Protein 7KS4 (pdb70)

Radius of gyration: 18.76 Å; Cα contacts (8 Å, |Δi|>4): 528; chains: 1; bounding box: 47×50×46 Å

Foldseek 3Di:
DADDPVLCVLQVHDDDPQLVVQRPDPFLEEAELEFPPQCQLVSVLSVLLCCCPVPFQAEEEEEEQAQVVLCSSLVSNVVSNVSSVVVVQQWDWDDDSVQQKIKIWGWPDGPPDPPTHTDGIYIYGYYHLVCCVPLDDDQHQEYEYEQQQPRDVCCVVPRNVVNCVVNVHGYHYYHQHDADDVSLVLQLQADPPADDPLRPCGNPTHHDPSYHYHYYFSCNNVVVCVVVLVVCCVPDPPVCSCRNGVSGHDHD

B-factor: mean 45.76, std 16.22, range [23.3, 114.39]

Nearest PDB structures (foldseek):
  4zni-assembly1_A  TM=1.003E+00  e=6.081E-55  Oshimavirus P7426
  4znj-assembly1_A  TM=1.003E+00  e=5.060E-54  Oshimavirus P7426
  3ezk-assembly1_A  TM=7.278E-01  e=3.314E-10  Tequatrovirus T4
  2o0k-assembly1_A  TM=7.511E-01  e=6.199E-09  Tequatrovirus T4
  8dgc-assembly1_H  TM=5.683E-01  e=2.038E-06  Escherichia phage PhiV-1

Sequence (252 aa):
LRPSDKFFELLGYKPHHVQLAIHRSTAKRRVACLGRQSSGKKSEAASVEAVFELFARPGSQGWIIAPTYDQAEIIFGRVVEKVERLAEVFPATEVQLQRRRLRLLVHHYDRPVNAPGAKRVATSEFRGKSADRPDNLRGATLDFVILDEAAMIPFSVWSEAIEPTLSVRDGWALIIISTPKGLNWFYEFFLMGWRGGLKEGIPNSGINQQTHPDFESFHAASWDVWPERREWYMERRLYIPDLEFRQEYGAEFVSH

Secondary structure (DSSP, 8-state):
----HHHHHHHT----HHHHHHHH---SEEEEEE-TTSSHHHHHHHHHHHHHHHSTT-EEEEEESSHHHHHHHHHHHHHHHHHHGGG-TTEEEEEETTTTEEEEEEESS-TTSTT--EEEEEEEEEEETT-GGG------SEEEETTGGGS-HHIIIIIIHHHHHHHT-EEEEEE---SSSHHHHHHHHT--S---TTSTTTTT----TTEEEEEE-HHHH-GGGHHHHHHGGGTS-HHHHHHHTT------

Structure (mmCIF, N/CA/C/O backbone):
data_7KS4
#
_entry.id   7KS4
#
_cell.length_a   129.515
_cell.length_b   129.515
_cell.length_c   129.515
_cell.angle_alpha   90.000
_cell.angle_beta   90.000
_cell.angle_gamma   90.000
#
_symmetry.space_group_name_H-M   'I 2 3'
#
loop_
_entity.id
_entity.type
_entity.pdbx_description
1 polymer 'Phage terminase large subunit'
2 non-polymer 'SULFATE ION'
3 non-polymer "ADENOSINE-5'-DIPHOSPHATE"
4 non-polymer 'MAGNESIUM ION'
5 water water
#
loop_
_atom_site.group_PDB
_atom_site.id
_atom_site.type_symbol
_atom_site.label_atom_id
_atom_site.label_alt_id
_atom_site.label_comp_id
_atom_site.label_asym_id
_atom_site.label_entity_id
_atom_site.label_seq_id
_atom_site.pdbx_PDB_ins_code
_atom_site.Cartn_x
_atom_site.Cartn_y
_atom_site.Cartn_z
_atom_site.occupancy
_atom_site.B_iso_or_equiv
_atom_site.auth_seq_id
_atom_site.auth_comp_id
_atom_site.auth_asym_id
_atom_site.auth_atom_id
_atom_site.pdbx_PDB_model_num
ATOM 1 N N . LEU A 1 9 ? -80.873 145.132 224.907 1.00 94.68 4 LEU B N 1
ATOM 2 C CA . LEU A 1 9 ? -80.674 143.740 225.290 1.00 96.43 4 LEU B CA 1
ATOM 3 C C . LEU A 1 9 ? -81.972 142.964 225.078 1.00 91.43 4 LEU B C 1
ATOM 4 O O . LEU A 1 9 ? -81.939 141.754 224.856 1.00 97.24 4 LEU B O 1
ATOM 9 N N . ARG A 1 10 ? -83.112 143.656 225.119 1.00 73.19 5 ARG B N 1
ATOM 10 C CA . ARG A 1 10 ? -84.379 143.027 224.778 1.00 63.72 5 ARG B CA 1
ATOM 11 C C . ARG A 1 10 ? -85.002 143.724 223.574 1.00 55.07 5 ARG B C 1
ATOM 12 O O . ARG A 1 10 ? -85.111 144.959 223.569 1.00 53.79 5 ARG B O 1
ATOM 20 N N . PRO A 1 11 ? -85.447 142.988 222.556 1.00 51.26 6 PRO B N 1
ATOM 21 C CA . PRO A 1 11 ? -86.178 143.638 221.463 1.00 48.20 6 PRO B CA 1
ATOM 22 C C . PRO A 1 11 ? -87.435 144.319 221.982 1.00 51.14 6 PRO B C 1
ATOM 23 O O . PRO A 1 11 ? -88.129 143.803 222.862 1.00 53.91 6 PRO B O 1
ATOM 27 N N . SER A 1 12 ? -87.704 145.495 221.423 1.00 48.87 7 SER B N 1
ATOM 28 C CA . SER A 1 12 ? -88.776 146.392 221.831 1.00 50.22 7 SER B CA 1
ATOM 29 C C . SER A 1 12 ? -89.995 146.251 220.916 1.00 47.03 7 SER B C 1
ATOM 30 O O . SER A 1 12 ? -89.934 145.654 219.841 1.00 40.28 7 SER B O 1
ATOM 33 N N . ASP A 1 13 ? -91.114 146.832 221.357 1.00 49.74 8 ASP B N 1
ATOM 34 C CA . ASP A 1 13 ? -92.282 146.931 220.486 1.00 48.86 8 ASP B CA 1
ATOM 35 C C . ASP A 1 13 ? -91.927 147.619 219.173 1.00 43.25 8 ASP B C 1
ATOM 36 O O . ASP A 1 13 ? -92.403 147.219 218.107 1.00 38.69 8 ASP B O 1
ATOM 41 N N . LYS A 1 14 ? -91.092 148.657 219.232 1.00 45.40 9 LYS B N 1
ATOM 42 C CA . LYS A 1 14 ? -90.650 149.321 218.009 1.00 44.83 9 LYS B CA 1
ATOM 43 C C . LYS A 1 14 ? -89.889 148.355 217.111 1.00 39.85 9 LYS B C 1
ATOM 44 O O . LYS A 1 14 ? -90.074 148.353 215.888 1.00 36.25 9 LYS B O 1
ATOM 50 N N . PHE A 1 15 ? -89.036 147.518 217.695 1.00 37.94 10 PHE B N 1
ATOM 51 C CA . PHE A 1 15 ? -88.319 146.548 216.879 1.00 36.29 10 PHE B CA 1
ATOM 52 C C . PHE A 1 15 ? -89.268 145.497 216.314 1.00 34.75 10 PHE B C 1
ATOM 53 O O . PHE A 1 15 ? -89.142 145.113 215.147 1.00 33.77 10 PHE B O 1
ATOM 61 N N . PHE A 1 16 ? -90.206 145.002 217.125 1.00 29.75 11 PHE B N 1
ATOM 62 C CA . PHE A 1 16 ? -91.216 144.079 216.606 1.00 31.21 11 PHE B CA 1
ATOM 63 C C . PHE A 1 16 ? -91.949 144.684 215.418 1.00 33.01 11 PHE B C 1
ATOM 64 O O . PHE A 1 16 ? -92.166 144.017 214.395 1.00 33.24 11 PHE B O 1
ATOM 72 N N . GLU A 1 17 ? -92.359 145.944 215.547 1.00 32.17 12 GLU B N 1
ATOM 73 C CA . GLU A 1 17 ? -93.080 146.614 214.474 1.00 36.06 12 GLU B CA 1
ATOM 74 C C . GLU A 1 17 ? -92.248 146.673 213.197 1.00 35.42 12 GLU B C 1
ATOM 75 O O . GLU A 1 17 ? -92.780 146.497 212.093 1.00 34.59 12 GLU B O 1
ATOM 81 N N . LEU A 1 18 ? -90.943 146.930 213.319 1.00 39.53 13 LEU B N 1
ATOM 82 C CA . LEU A 1 18 ? -90.069 146.845 212.151 1.00 42.32 13 LEU B CA 1
ATOM 83 C C . LEU A 1 18 ? -90.113 145.452 211.535 1.00 43.98 13 LEU B C 1
ATOM 84 O O . LEU A 1 18 ? -90.115 145.304 210.310 1.00 47.32 13 LEU B O 1
ATOM 89 N N . LEU A 1 19 ? -90.163 144.415 212.360 1.00 45.49 14 LEU B N 1
ATOM 90 C CA . LEU A 1 19 ? -90.151 143.063 211.821 1.00 46.15 14 LEU B CA 1
ATOM 91 C C . LEU A 1 19 ? -91.480 142.633 211.217 1.00 46.68 14 LEU B C 1
ATOM 92 O O . LEU A 1 19 ? -91.532 141.571 210.588 1.00 49.74 14 LEU B O 1
ATOM 97 N N . GLY A 1 20 ? -92.545 143.412 211.377 1.00 41.39 15 GLY B N 1
ATOM 98 C CA . GLY A 1 20 ? -93.857 142.908 211.021 1.00 42.64 15 GLY B CA 1
ATOM 99 C C . GLY A 1 20 ? -94.301 141.793 211.935 1.00 41.17 15 GLY B C 1
ATOM 100 O O . GLY A 1 20 ? -95.058 140.914 211.517 1.00 41.74 15 GLY B O 1
ATOM 101 N N . TYR A 1 21 ? -93.859 141.824 213.186 1.00 40.17 16 TYR B N 1
ATOM 102 C CA . TYR A 1 21 ? -94.037 140.737 214.137 1.00 40.79 16 TYR B CA 1
ATOM 103 C C . TYR A 1 21 ? -94.959 141.192 215.257 1.00 41.74 16 TYR B C 1
ATOM 104 O O . TYR A 1 21 ? -94.734 142.246 215.860 1.00 43.90 16 TYR B O 1
ATOM 113 N N . LYS A 1 22 ? -95.994 140.401 215.531 1.00 41.22 17 LYS B N 1
ATOM 114 C CA . LYS A 1 22 ? -96.969 140.697 216.581 1.00 43.47 17 LYS B CA 1
ATOM 115 C C . LYS A 1 22 ? -97.055 139.498 217.518 1.00 42.87 17 LYS B C 1
ATOM 116 O O . LYS A 1 22 ? -97.915 138.622 217.352 1.00 44.72 17 LYS B O 1
ATOM 122 N N . PRO A 1 23 ? -96.210 139.445 218.539 1.00 41.86 18 PRO B N 1
ATOM 123 C CA . PRO A 1 23 ? -96.112 138.225 219.349 1.00 41.55 18 PRO B 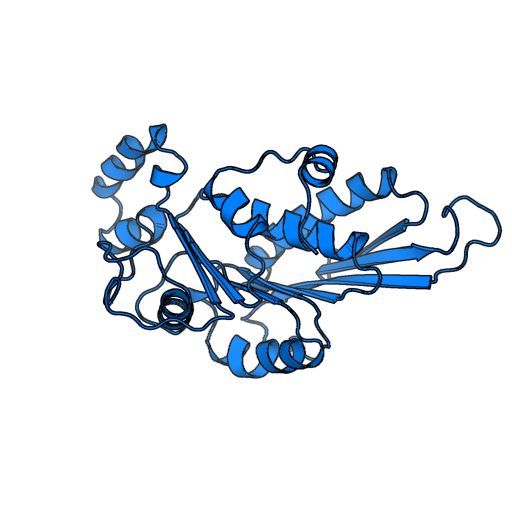CA 1
ATOM 124 C C . PRO A 1 23 ? -97.373 137.933 220.152 1.00 46.09 18 PRO B C 1
ATOM 125 O O . PRO A 1 23 ? -98.135 138.832 220.513 1.00 47.35 18 PRO B O 1
ATOM 129 N N . HIS A 1 24 ? -97.567 136.645 220.444 1.00 58.46 19 HIS B N 1
ATOM 130 C CA . HIS A 1 24 ? -98.598 136.168 221.352 1.00 62.79 19 HIS B CA 1
ATOM 131 C C . HIS A 1 24 ? -98.107 136.241 222.797 1.00 56.61 19 HIS B C 1
ATOM 132 O O . HIS A 1 24 ? -96.944 136.546 223.070 1.00 52.52 19 HIS B O 1
ATOM 139 N N . HIS A 1 25 ? -99.007 135.934 223.737 1.00 55.47 20 HIS B N 1
ATOM 140 C CA . HIS A 1 25 ? -98.670 136.124 225.145 1.00 53.75 20 HIS B CA 1
ATOM 141 C C . HIS A 1 25 ? -97.451 135.295 225.538 1.00 48.58 20 HIS B C 1
ATOM 142 O O . HIS A 1 25 ? -96.588 135.772 226.283 1.00 46.27 20 HIS B O 1
ATOM 149 N N . VAL A 1 26 ? -97.343 134.068 225.026 1.00 48.40 21 VAL B N 1
ATOM 150 C CA . VAL A 1 26 ? -96.228 133.211 225.422 1.00 48.03 21 VAL B CA 1
ATOM 151 C C . VAL A 1 26 ? -94.936 133.675 224.769 1.00 45.09 21 VAL B C 1
ATOM 152 O O . VAL A 1 26 ? -93.876 133.677 225.402 1.00 42.83 21 VAL B O 1
ATOM 156 N N . GLN A 1 27 ? -94.996 134.040 223.487 1.00 44.37 22 GLN B N 1
ATOM 157 C CA . GLN A 1 27 ? -93.836 134.623 222.823 1.00 42.19 22 GLN B CA 1
ATOM 158 C C . GLN A 1 27 ? -93.386 135.888 223.535 1.00 40.93 22 GLN B C 1
ATOM 159 O O . GLN A 1 27 ? -92.192 136.085 223.789 1.00 37.23 22 GLN B O 1
ATOM 165 N N . LEU A 1 28 ? -94.338 136.767 223.857 1.00 42.58 23 LEU B N 1
ATOM 166 C CA . LEU A 1 28 ? -93.997 137.996 224.562 1.00 41.27 23 LEU B CA 1
ATOM 167 C C . LEU A 1 28 ? -93.311 137.693 225.886 1.00 39.50 23 LEU B C 1
ATOM 168 O O . LEU A 1 28 ? -92.330 138.350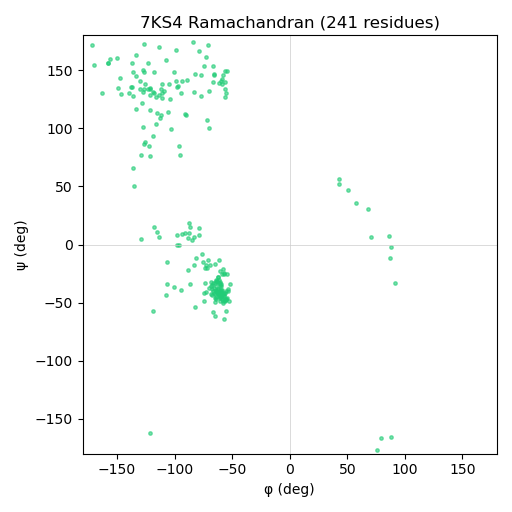 226.246 1.00 37.01 23 LEU B O 1
ATOM 173 N N . ALA A 1 29 ? -93.806 136.700 226.627 1.00 42.21 24 ALA B N 1
ATOM 174 C CA . ALA A 1 29 ? -93.171 136.357 227.895 1.00 42.43 24 ALA B CA 1
ATOM 175 C C . ALA A 1 29 ? -91.721 135.937 227.685 1.00 39.60 24 ALA B C 1
ATOM 176 O O . ALA A 1 29 ? -90.835 136.337 228.450 1.00 40.14 24 ALA B O 1
ATOM 178 N N . ILE A 1 30 ? -91.458 135.145 226.643 1.00 36.11 25 ILE B N 1
ATOM 179 C CA . ILE A 1 30 ? -90.087 134.750 226.322 1.00 34.28 25 ILE B CA 1
ATOM 180 C C . ILE A 1 30 ? -89.236 135.978 226.026 1.00 34.81 25 ILE B C 1
ATOM 181 O O . ILE A 1 30 ? -88.102 136.099 226.500 1.00 33.16 25 ILE B O 1
ATOM 186 N N . HIS A 1 31 ? -89.763 136.899 225.216 1.00 35.80 26 HIS B N 1
ATOM 187 C CA . HIS A 1 31 ? -88.986 138.074 224.824 1.00 35.79 26 HIS B CA 1
ATOM 188 C C . HIS A 1 31 ? -88.733 139.002 226.006 1.00 38.24 26 HIS B C 1
ATOM 189 O O . HIS A 1 31 ? -87.683 139.648 226.073 1.00 36.73 26 HIS B O 1
ATOM 196 N N . ARG A 1 32 ? -89.691 139.113 226.932 1.00 37.26 27 ARG B N 1
ATOM 197 C CA . ARG A 1 32 ? -89.497 139.992 228.082 1.00 42.85 27 ARG B CA 1
ATOM 198 C C . ARG A 1 32 ? -88.519 139.413 229.096 1.00 40.24 27 ARG B C 1
ATOM 199 O O . ARG A 1 32 ? -87.964 140.165 229.905 1.00 40.34 27 ARG B O 1
ATOM 207 N N . SER A 1 33 ? -88.292 138.105 229.065 1.00 38.34 28 SER B N 1
ATOM 208 C CA . SER A 1 33 ? -87.396 137.477 230.024 1.00 38.63 28 SER B CA 1
ATOM 209 C C . SER A 1 33 ? -85.951 137.870 229.750 1.00 38.01 28 SER B C 1
ATOM 210 O O . SER A 1 33 ? -85.481 137.788 228.613 1.00 37.80 28 SER B O 1
ATOM 213 N N . THR A 1 34 ? -85.241 138.269 230.803 1.00 38.92 29 THR B N 1
ATOM 214 C CA . THR A 1 34 ? -83.817 138.562 230.730 1.00 40.04 29 THR B CA 1
ATOM 215 C C . THR A 1 34 ? -82.947 137.397 231.199 1.00 37.25 29 THR B C 1
ATOM 216 O O . THR A 1 34 ? -81.729 137.561 231.330 1.00 38.28 29 THR B O 1
ATOM 220 N N . ALA A 1 35 ? -83.538 136.230 231.446 1.00 32.55 30 ALA B N 1
ATOM 221 C CA . ALA A 1 35 ? -82.777 135.094 231.950 1.00 32.75 30 ALA B CA 1
ATOM 222 C C . ALA A 1 35 ? -81.777 134.607 230.905 1.00 30.93 30 ALA B C 1
ATOM 223 O O . ALA A 1 35 ? -82.078 134.540 229.710 1.00 29.28 30 ALA B O 1
ATOM 225 N N . LYS A 1 36 ? -80.576 134.259 231.367 1.00 32.86 31 LYS B N 1
ATOM 226 C CA . LYS A 1 36 ? -79.561 133.742 230.459 1.00 32.54 31 LYS B CA 1
ATOM 227 C C . LYS A 1 36 ? -79.869 132.327 229.992 1.00 29.02 31 LYS B C 1
ATOM 228 O O . LYS A 1 36 ? -79.310 131.893 228.982 1.00 27.48 31 LYS B O 1
ATOM 234 N N . ARG A 1 37 ? -80.752 131.611 230.692 1.00 28.16 32 ARG B N 1
ATOM 235 C CA . ARG A 1 37 ? -81.208 130.283 230.291 1.00 28.70 32 ARG B CA 1
ATOM 236 C C . ARG A 1 37 ? -82.731 130.330 230.278 1.00 29.70 32 ARG B C 1
ATOM 237 O O . ARG A 1 37 ? -83.369 130.261 231.333 1.00 29.50 32 ARG B O 1
ATOM 245 N N . ARG A 1 38 ? -83.298 130.457 229.088 1.00 27.94 33 ARG B N 1
ATOM 246 C CA . ARG A 1 38 ? -84.740 130.421 228.892 1.00 28.23 33 ARG B CA 1
ATOM 247 C C . ARG A 1 38 ? -85.111 129.066 228.309 1.00 27.39 33 ARG B C 1
ATOM 248 O O . ARG A 1 38 ? -84.579 128.670 227.263 1.00 27.42 33 ARG B O 1
ATOM 256 N N . VAL A 1 39 ? -86.028 128.369 228.974 1.00 27.96 34 VAL B N 1
ATOM 257 C CA . VAL A 1 39 ? -86.423 127.016 228.613 1.00 27.13 34 VAL B CA 1
ATOM 258 C C . VAL A 1 39 ? -87.923 127.056 228.345 1.00 28.54 34 VAL B C 1
ATOM 259 O O . VAL A 1 39 ? -88.713 127.326 229.259 1.00 28.98 34 VAL B O 1
ATOM 263 N N . ALA A 1 40 ? -88.324 126.782 227.105 1.00 30.02 35 ALA B N 1
ATOM 264 C CA . ALA A 1 40 ? -89.732 126.823 226.719 1.00 29.94 35 ALA B CA 1
ATOM 265 C C . ALA A 1 40 ? -90.184 125.421 226.341 1.00 30.79 35 ALA B C 1
ATOM 266 O O . ALA A 1 40 ? -89.732 124.861 225.336 1.00 31.23 35 ALA B O 1
ATOM 268 N N . CYS A 1 41 ? -91.082 124.859 227.146 1.00 30.69 36 CYS B N 1
ATOM 269 C CA . CYS A 1 41 ? -91.701 123.571 226.860 1.00 31.04 36 CYS B CA 1
ATOM 270 C C . CYS A 1 41 ? -93.106 123.874 226.357 1.00 33.79 36 CYS B C 1
ATOM 271 O O . CYS A 1 41 ? -94.014 124.134 227.150 1.00 35.12 36 CYS B O 1
ATOM 274 N N . LEU A 1 42 ? -93.275 123.855 225.036 1.00 37.34 37 LEU B N 1
ATOM 275 C CA . LEU A 1 42 ? -94.511 124.288 224.398 1.00 39.85 37 LEU B CA 1
ATOM 276 C C . LEU A 1 42 ? -94.929 123.258 223.357 1.00 40.25 37 LEU B C 1
ATOM 277 O O . LEU A 1 42 ? -94.091 122.622 222.713 1.00 39.31 37 LEU B O 1
ATOM 282 N N . GLY A 1 43 ? -96.237 123.077 223.214 1.00 40.60 38 GLY B N 1
ATOM 283 C CA . GLY A 1 43 ? -96.749 122.169 222.210 1.00 40.43 38 GLY B CA 1
ATOM 284 C C . GLY A 1 43 ? -96.556 122.711 220.808 1.00 39.79 38 GLY B C 1
ATOM 285 O O . GLY A 1 43 ? -96.165 123.859 220.594 1.00 41.71 38 GLY B O 1
ATOM 286 N N . ARG A 1 44 ? -96.838 121.856 219.828 1.00 48.32 39 ARG B N 1
ATOM 287 C CA . ARG A 1 44 ? -96.804 122.286 218.437 1.00 49.33 39 ARG B CA 1
ATOM 288 C C . ARG A 1 44 ? -97.722 123.481 218.225 1.00 47.59 39 ARG B C 1
ATOM 289 O O . ARG A 1 44 ? -98.753 123.622 218.886 1.00 46.35 39 ARG B O 1
ATOM 297 N N . GLN A 1 45 ? -97.338 124.339 217.277 1.00 52.06 40 GLN B N 1
ATOM 298 C CA . GLN A 1 45 ? -98.098 125.523 216.888 1.00 55.10 40 GLN B CA 1
ATOM 299 C C . GLN A 1 45 ? -98.053 126.617 217.945 1.00 52.86 40 GLN B C 1
ATOM 300 O O . GLN A 1 45 ? -98.886 127.526 217.935 1.00 56.16 40 GLN B O 1
ATOM 306 N N A SER A 1 46 ? -97.079 126.545 218.854 0.44 48.91 41 SER B N 1
ATOM 307 N N B SER A 1 46 ? -97.093 126.564 218.862 0.56 48.82 41 SER B N 1
ATOM 308 C CA A SER A 1 46 ? -96.954 127.517 219.934 0.44 49.31 41 SER B CA 1
ATOM 309 C CA B SER A 1 46 ? -97.028 127.552 219.929 0.56 49.37 41 SER B CA 1
ATOM 310 C C A SER A 1 46 ? -96.384 128.845 219.457 0.44 49.75 41 SER B C 1
ATOM 311 C C B SER A 1 46 ? -96.242 128.800 219.552 0.56 49.55 41 SER B C 1
ATOM 312 O O A SER A 1 46 ? -96.668 129.888 220.057 0.44 49.53 41 SER B O 1
ATOM 313 O O B SER A 1 46 ? -96.206 129.745 220.346 0.56 49.39 41 SER B O 1
ATOM 318 N N . GLY A 1 47 ? -95.607 128.827 218.382 1.00 53.69 42 GLY B N 1
ATOM 319 C CA . GLY A 1 47 ? -94.831 129.977 217.964 1.00 59.15 42 GLY B CA 1
ATOM 320 C C . GLY A 1 47 ? -93.366 129.923 218.345 1.00 59.36 42 GLY B C 1
ATOM 321 O O . GLY A 1 47 ? -92.691 130.959 218.286 1.00 62.93 42 GLY B O 1
ATOM 322 N N A LYS A 1 48 ? -92.841 128.756 218.728 0.47 45.08 43 LYS B N 1
ATOM 323 N N B LYS A 1 48 ? -92.871 128.743 218.721 0.53 45.11 43 LYS B N 1
ATOM 324 C CA A LYS A 1 48 ? -91.447 128.688 219.169 0.47 43.58 43 LYS B CA 1
ATOM 325 C CA B LYS A 1 48 ? -91.484 128.571 219.142 0.53 43.80 43 LYS B CA 1
ATOM 326 C C A LYS A 1 48 ? -90.488 129.117 218.063 0.47 42.99 43 LYS B C 1
ATOM 327 C C B LYS A 1 48 ? -90.511 129.076 218.078 0.53 43.06 43 LYS B C 1
ATOM 328 O O A LYS A 1 48 ? -89.551 129.885 218.316 0.47 41.23 43 LYS B O 1
ATOM 329 O O B LYS A 1 48 ? -89.593 129.850 218.373 0.53 41.41 43 LYS B O 1
ATOM 340 N N . SER A 1 49 ? -90.708 128.651 216.828 1.00 46.55 44 SER B N 1
ATOM 341 C CA . SER A 1 49 ? -89.772 128.977 215.750 1.00 49.88 44 SER B CA 1
ATOM 342 C C . SER A 1 49 ? -89.729 130.473 215.491 1.00 46.89 44 SER B C 1
ATOM 343 O O . SER A 1 49 ? -88.653 131.054 215.299 1.00 44.52 44 SER B O 1
ATOM 346 N N . GLU A 1 50 ? -90.902 131.105 215.431 1.00 44.20 45 GLU B N 1
ATOM 347 C CA . GLU A 1 50 ? -90.961 132.525 215.115 1.00 41.48 45 GLU B CA 1
ATOM 348 C C . GLU A 1 50 ? -90.271 133.347 216.193 1.00 36.90 45 GLU B C 1
ATOM 349 O O . GLU A 1 50 ? -89.479 134.251 215.892 1.00 34.79 45 GLU B O 1
ATOM 355 N N . ALA A 1 51 ? -90.577 133.056 217.459 1.00 37.69 46 ALA B N 1
ATOM 356 C CA . ALA A 1 51 ? -89.994 133.812 218.561 1.00 36.94 46 ALA B CA 1
ATOM 357 C C . ALA A 1 51 ? -88.481 133.664 218.586 1.00 35.47 46 ALA B C 1
ATOM 358 O O . ALA A 1 51 ? -87.754 134.642 218.806 1.00 35.31 46 ALA B O 1
ATOM 360 N N . ALA A 1 52 ? -87.983 132.448 218.365 1.00 33.82 47 ALA B N 1
ATOM 361 C CA . ALA A 1 52 ? -86.540 132.256 218.334 1.00 32.66 47 ALA B CA 1
ATOM 362 C C . ALA A 1 52 ? -85.909 133.044 217.192 1.00 31.12 47 ALA B C 1
ATOM 363 O O . ALA A 1 52 ? -84.833 133.626 217.353 1.00 29.76 47 ALA B O 1
ATOM 365 N N . SER A 1 53 ? -86.553 133.059 216.023 1.00 30.17 48 SER B N 1
ATOM 366 C CA . SER A 1 53 ? -85.985 133.781 214.889 1.00 32.36 48 SER B CA 1
ATOM 367 C C . SER A 1 53 ? -85.908 135.272 215.183 1.00 30.55 48 SER B C 1
ATOM 368 O O . SER A 1 53 ? -84.913 135.929 214.848 1.00 30.44 48 SER B O 1
ATOM 371 N N . VAL A 1 54 ? -86.934 135.821 215.840 1.00 30.63 49 VAL B N 1
ATOM 372 C CA . VAL A 1 54 ? -86.916 137.239 216.194 1.00 29.83 49 VAL B CA 1
ATOM 373 C C . VAL A 1 54 ? -85.758 137.544 217.130 1.00 28.65 49 VAL B C 1
ATOM 374 O O . VAL A 1 54 ? -85.101 138.585 217.004 1.00 26.79 49 VAL B O 1
ATOM 378 N N . GLU A 1 55 ? -85.508 136.661 218.102 1.00 28.26 50 GLU B N 1
ATOM 379 C CA . GLU A 1 55 ? -84.389 136.865 219.021 1.00 28.44 50 GLU B CA 1
ATOM 380 C C . GLU A 1 55 ? -83.068 136.936 218.269 1.00 28.22 50 GLU B C 1
ATOM 381 O O . GLU A 1 55 ? -82.231 137.807 218.540 1.00 27.83 50 GLU B O 1
ATOM 387 N N . ALA A 1 56 ? -82.862 136.027 217.317 1.00 28.19 51 ALA B N 1
ATOM 388 C CA . ALA A 1 56 ? -81.628 136.019 216.536 1.00 27.99 51 ALA B CA 1
ATOM 389 C C . ALA A 1 56 ? -81.486 137.286 215.702 1.00 28.17 51 ALA B C 1
ATOM 390 O O . ALA A 1 56 ? -80.409 137.891 215.657 1.00 27.59 51 ALA B O 1
ATOM 392 N N . VAL A 1 57 ? -82.561 137.703 215.027 1.00 28.86 52 VAL B N 1
ATOM 393 C CA . VAL A 1 57 ? -82.501 138.918 214.216 1.00 28.63 52 VAL B CA 1
ATOM 394 C C . VAL A 1 57 ? -82.066 140.099 215.069 1.00 28.36 52 VAL B C 1
ATOM 395 O O . VAL A 1 57 ? -81.194 140.886 214.680 1.00 28.37 52 VAL B O 1
ATOM 399 N N . PHE A 1 58 ? -82.684 140.253 216.241 1.00 28.66 53 PHE B N 1
ATOM 400 C CA . PHE A 1 58 ? -82.353 141.373 217.111 1.00 28.62 53 PHE B CA 1
ATOM 401 C C . PHE A 1 58 ? -80.869 141.376 217.468 1.00 29.20 53 PHE B C 1
ATOM 402 O O . PHE A 1 58 ? -80.192 142.407 217.359 1.00 30.33 53 PHE B O 1
ATOM 410 N N . GLU A 1 59 ? -80.339 140.228 217.889 1.00 29.56 54 GLU B N 1
ATOM 411 C CA . GLU A 1 59 ? -78.930 140.165 218.264 1.00 31.19 54 GLU B CA 1
ATOM 412 C C . GLU A 1 59 ? -78.027 140.605 217.119 1.00 31.21 54 GLU B C 1
ATOM 413 O O . GLU A 1 59 ? -77.071 141.362 217.332 1.00 33.07 54 GLU B O 1
ATOM 419 N N . LEU A 1 60 ? -78.311 140.146 215.896 1.00 28.67 55 LEU B N 1
ATOM 420 C CA . LEU A 1 60 ? -77.395 140.403 214.787 1.00 29.36 55 LEU B CA 1
ATOM 421 C C . LEU A 1 60 ? -77.299 141.889 214.470 1.00 29.21 55 LEU B C 1
ATOM 422 O O . LEU A 1 60 ? -76.228 142.364 214.077 1.00 30.21 55 LEU B O 1
ATOM 427 N N . PHE A 1 61 ? -78.391 142.638 214.646 1.00 30.21 56 PHE B N 1
ATOM 428 C CA . PHE A 1 61 ? -78.407 144.071 214.357 1.00 30.12 56 PHE B CA 1
ATOM 429 C C . PHE A 1 61 ? -78.115 144.927 215.579 1.00 30.33 56 PHE B C 1
ATOM 430 O O . PHE A 1 61 ? -77.454 145.966 215.456 1.00 30.46 56 PHE B O 1
ATOM 438 N N . ALA A 1 62 ? -78.635 144.539 216.747 1.00 29.58 57 ALA B N 1
ATOM 439 C CA . ALA A 1 62 ? -78.487 145.354 217.946 1.00 30.65 57 ALA B CA 1
ATOM 440 C C . ALA A 1 62 ? -77.156 145.133 218.640 1.00 31.71 57 ALA B C 1
ATOM 441 O O . ALA A 1 62 ? -76.751 145.969 219.457 1.00 30.78 57 ALA B O 1
ATOM 443 N N . ARG A 1 63 ? -76.472 144.035 218.331 1.00 34.53 58 ARG B N 1
ATOM 444 C CA . ARG A 1 63 ? -75.190 143.687 218.937 1.00 37.67 58 ARG B CA 1
ATOM 445 C C . ARG A 1 63 ? -74.211 143.386 217.811 1.00 35.09 58 ARG B C 1
ATOM 446 O O . ARG A 1 63 ? -73.931 142.219 217.514 1.00 33.50 58 ARG B O 1
ATOM 454 N N . PRO A 1 64 ? -73.686 144.417 217.147 1.00 34.30 59 PRO B N 1
ATOM 455 C CA . PRO A 1 64 ? -72.757 144.183 216.032 1.00 34.58 59 PRO B CA 1
ATOM 456 C C . PRO A 1 64 ? -71.575 143.332 216.468 1.00 34.07 59 PRO B C 1
ATOM 457 O O . PRO A 1 64 ? -70.957 143.580 217.505 1.00 34.60 59 PRO B O 1
ATOM 461 N N . GLY A 1 65 ? -71.253 142.333 215.653 1.00 33.24 60 GLY B N 1
ATOM 462 C CA . GLY A 1 65 ? -70.220 141.384 215.990 1.00 35.08 60 GLY B CA 1
ATOM 463 C C . GLY A 1 65 ? -70.705 140.202 216.796 1.00 35.95 60 GLY B C 1
ATOM 464 O O . GLY A 1 65 ? -69.905 139.304 217.093 1.00 36.16 60 GLY B O 1
ATOM 465 N N . SER A 1 66 ? -71.985 140.168 217.153 1.00 34.63 61 SER B N 1
ATOM 466 C CA . SER A 1 66 ? -72.513 139.047 217.913 1.00 35.72 61 SER B CA 1
ATOM 467 C C . SER A 1 66 ? -72.464 137.783 217.071 1.00 35.46 61 SER B C 1
ATOM 468 O O . SER A 1 66 ? -72.613 137.816 215.846 1.00 34.39 61 SER B O 1
ATOM 471 N N . GLN A 1 67 ? -72.240 136.655 217.742 1.00 34.76 62 GLN B N 1
ATOM 472 C CA . GLN A 1 67 ? -72.184 135.359 217.081 1.00 35.52 62 GLN B CA 1
ATOM 473 C C . GLN A 1 67 ? -73.147 134.414 217.778 1.00 32.57 62 GLN B C 1
ATOM 474 O O . GLN A 1 67 ? -73.174 134.345 219.013 1.00 32.16 62 GLN B O 1
ATOM 480 N N . GLY A 1 68 ? -73.931 133.689 216.986 1.00 31.09 63 GLY B N 1
ATOM 481 C CA . GLY A 1 68 ? -74.905 132.768 217.536 1.00 31.16 63 GLY B CA 1
ATOM 482 C C . GLY A 1 68 ? -75.138 131.599 216.607 1.00 30.93 63 GLY B C 1
ATOM 483 O O . GLY A 1 68 ? -74.830 131.644 215.412 1.00 30.95 63 GLY B O 1
ATOM 484 N N . TRP A 1 69 ? -75.686 130.539 217.184 1.00 29.66 64 TRP B N 1
ATOM 485 C CA . TRP A 1 69 ? -76.061 129.338 216.459 1.00 30.91 64 TRP B CA 1
ATOM 486 C C . TRP A 1 69 ? -77.512 129.009 216.765 1.00 29.18 64 TRP B C 1
ATOM 487 O O . TRP A 1 69 ? -78.007 129.300 217.857 1.00 29.46 64 TRP B O 1
ATOM 498 N N . ILE A 1 70 ? -78.183 128.390 215.801 1.00 30.96 65 ILE B N 1
ATOM 499 C CA . ILE A 1 70 ? -79.374 127.594 216.067 1.00 30.71 65 ILE B CA 1
ATOM 500 C C . ILE A 1 70 ? -79.007 126.142 215.808 1.00 32.45 65 ILE B C 1
ATOM 501 O O . ILE A 1 70 ? -78.483 125.805 214.738 1.00 33.52 65 ILE B O 1
ATOM 506 N N . ILE A 1 71 ? -79.252 125.290 216.798 1.00 32.36 66 ILE B N 1
ATOM 507 C CA . ILE A 1 71 ? -78.928 123.872 216.722 1.00 34.07 66 ILE B CA 1
ATOM 508 C C . ILE A 1 71 ? -80.228 123.093 216.829 1.00 32.28 66 ILE B C 1
ATOM 509 O O . ILE A 1 71 ? -81.033 123.342 217.734 1.00 30.31 66 ILE B O 1
ATOM 514 N N . ALA A 1 72 ? -80.430 122.161 215.911 1.00 35.02 67 ALA B N 1
ATOM 515 C CA . ALA A 1 72 ? -81.568 121.255 215.923 1.00 34.46 67 ALA B CA 1
ATOM 516 C C . ALA A 1 72 ? -81.065 119.830 215.843 1.00 36.92 67 ALA B C 1
ATOM 517 O O . ALA A 1 72 ? -79.863 119.592 215.671 1.00 38.27 67 ALA B O 1
ATOM 519 N N . PRO A 1 73 ? -81.951 118.841 215.986 1.00 40.18 68 PRO B N 1
ATOM 520 C CA . PRO A 1 73 ? -81.503 117.446 215.839 1.00 42.16 68 PRO B CA 1
ATOM 521 C C . PRO A 1 73 ? -80.985 117.120 214.450 1.00 43.27 68 PRO B C 1
ATOM 522 O O . PRO A 1 73 ? -80.082 116.282 214.319 1.00 44.97 68 PRO B O 1
ATOM 526 N N . THR A 1 74 ? -81.530 117.754 213.412 1.00 47.32 69 THR B N 1
ATOM 527 C CA . THR A 1 74 ? -81.140 117.519 212.029 1.00 49.98 69 THR B CA 1
ATOM 528 C C . THR A 1 74 ? -80.953 118.855 211.324 1.00 50.64 69 THR B C 1
ATOM 529 O O . THR A 1 74 ? -81.430 119.894 211.786 1.00 44.57 69 THR B O 1
ATOM 533 N N . TYR A 1 75 ? -80.269 118.815 210.178 1.00 60.38 70 TYR B N 1
ATOM 534 C CA . TYR A 1 75 ? -80.093 120.031 209.391 1.00 62.00 70 TYR B CA 1
ATOM 535 C C . TYR A 1 75 ? -81.419 120.514 208.816 1.00 60.85 70 TYR B C 1
ATOM 536 O O . TYR A 1 75 ? -81.675 121.723 208.769 1.00 59.37 70 TYR B O 1
ATOM 545 N N . ASP A 1 76 ? -82.276 119.589 208.380 1.00 59.80 71 ASP B N 1
ATOM 546 C CA . ASP A 1 76 ? -83.583 119.983 207.861 1.00 58.61 71 ASP B CA 1
ATOM 547 C C . ASP A 1 76 ? -84.400 120.704 208.927 1.00 53.81 71 ASP B C 1
ATOM 548 O O . ASP A 1 76 ? -85.153 121.637 208.619 1.00 49.61 71 ASP B O 1
ATOM 553 N N . GLN A 1 77 ? -84.269 120.285 210.186 1.00 56.50 72 GLN B N 1
ATOM 554 C CA . GLN A 1 77 ? -84.963 120.984 211.262 1.00 54.43 72 GLN B CA 1
ATOM 555 C C . GLN A 1 77 ? -84.310 122.332 211.549 1.00 48.68 72 GLN B C 1
ATOM 556 O O . GLN A 1 77 ? -85.007 123.327 211.774 1.00 46.58 72 GLN B O 1
ATOM 562 N N . ALA A 1 78 ? -82.977 122.387 211.545 1.00 42.39 73 ALA B N 1
ATOM 563 C CA . ALA A 1 78 ? -82.295 123.651 211.793 1.00 39.72 73 ALA B CA 1
ATOM 564 C C . ALA A 1 78 ? -82.592 124.668 210.701 1.00 40.67 73 ALA B C 1
ATOM 565 O O . ALA A 1 78 ? -82.601 125.875 210.972 1.00 37.55 73 ALA B O 1
ATOM 567 N N . GLU A 1 79 ? -82.829 124.202 209.471 1.00 46.99 74 GLU B N 1
ATOM 568 C CA . GLU A 1 79 ? -83.131 125.097 208.358 1.00 49.58 74 GLU B CA 1
ATOM 569 C C . GLU A 1 79 ? -84.394 125.908 208.596 1.00 46.17 74 GLU B C 1
ATOM 570 O O . GLU A 1 79 ? -84.559 126.969 207.985 1.00 44.21 74 GLU B O 1
ATOM 576 N N . ILE A 1 80 ? -85.294 125.432 209.456 1.00 47.92 75 ILE B N 1
ATOM 577 C CA . ILE A 1 80 ? -86.555 126.136 209.666 1.00 46.65 75 ILE B CA 1
ATOM 578 C C . ILE A 1 80 ? -86.290 127.499 210.290 1.00 43.15 75 ILE B C 1
ATOM 579 O O . ILE A 1 80 ? -86.605 128.541 209.705 1.00 42.32 75 ILE B O 1
ATOM 584 N N . ILE A 1 81 ? -85.702 127.514 211.486 1.00 36.99 76 ILE B N 1
ATOM 585 C CA . ILE A 1 81 ? -85.411 128.790 212.129 1.00 37.21 76 ILE B CA 1
ATOM 586 C C . ILE A 1 81 ? -84.380 129.566 211.319 1.00 36.90 76 ILE B C 1
ATOM 587 O O . ILE A 1 81 ? -84.519 130.778 211.120 1.00 35.23 76 ILE B O 1
ATOM 592 N N . PHE A 1 82 ? -83.340 128.887 210.828 1.00 37.10 77 PHE B N 1
ATOM 593 C CA . PHE A 1 82 ? -82.323 129.578 210.043 1.00 37.74 77 PHE B CA 1
ATOM 594 C C . PHE A 1 82 ? -82.945 130.307 208.859 1.00 38.68 77 PHE B C 1
ATOM 595 O O . PHE A 1 82 ? -82.635 131.475 208.605 1.00 38.63 77 PHE B O 1
ATOM 603 N N . GLY A 1 83 ? -83.827 129.631 208.123 1.00 40.48 78 GLY B N 1
ATOM 604 C CA . GLY A 1 83 ? -84.436 130.252 206.957 1.00 42.06 78 GLY B CA 1
ATOM 605 C C . GLY A 1 83 ? -85.294 131.451 207.314 1.00 42.03 78 GLY B C 1
ATOM 606 O O . GLY A 1 83 ? -85.358 132.431 206.569 1.00 41.88 78 GLY B O 1
ATOM 607 N N . ARG A 1 84 ? -85.973 131.387 208.457 1.00 42.83 79 ARG B N 1
ATOM 608 C CA . ARG A 1 84 ? -86.782 132.519 208.885 1.00 43.99 79 ARG B CA 1
ATOM 609 C C . ARG A 1 84 ? -85.911 133.691 209.311 1.00 40.81 79 ARG B C 1
ATOM 610 O O . ARG A 1 84 ? -86.255 134.851 209.055 1.00 40.14 79 ARG B O 1
ATOM 618 N N . VAL A 1 85 ? -84.780 133.414 209.960 1.00 35.68 80 VAL B N 1
ATOM 619 C CA . VAL A 1 85 ? -83.852 134.489 210.297 1.00 34.29 80 VAL B CA 1
ATOM 620 C C . VAL A 1 85 ? -83.345 135.155 209.024 1.00 34.17 80 VAL B C 1
ATOM 621 O O . VAL A 1 85 ? -83.258 136.384 208.942 1.00 32.52 80 VAL B O 1
ATOM 625 N N . VAL A 1 86 ? -83.013 134.352 208.010 1.00 37.17 81 VAL B N 1
ATOM 626 C CA . VAL A 1 86 ? -82.533 134.896 206.741 1.00 39.32 81 VAL B CA 1
ATOM 627 C C . VAL A 1 86 ? -83.536 135.894 206.172 1.00 40.08 81 VAL B C 1
ATOM 628 O O . VAL A 1 86 ? -83.192 137.049 205.894 1.00 38.51 81 VAL B O 1
ATOM 632 N N . GLU A 1 87 ? -84.785 135.459 205.966 1.00 42.56 82 GLU B N 1
ATOM 633 C CA . GLU A 1 87 ? -85.786 136.357 205.386 1.00 44.20 82 GLU B CA 1
ATOM 634 C C . GLU A 1 87 ? -85.856 137.663 206.165 1.00 42.72 82 GLU B C 1
ATOM 635 O O . GLU A 1 87 ? -85.834 138.756 205.582 1.00 40.08 82 GLU B O 1
ATOM 641 N N . LYS A 1 88 ? -85.944 137.563 207.494 1.00 39.39 83 LYS B N 1
ATOM 642 C CA . LYS A 1 88 ? -86.109 138.753 208.321 1.00 39.19 83 LYS B CA 1
ATOM 643 C C . LYS A 1 88 ? -84.878 139.645 208.258 1.00 36.46 83 LYS B C 1
ATOM 644 O O . LYS A 1 88 ? -85.001 140.873 208.185 1.00 36.61 83 LYS B O 1
ATOM 650 N N . VAL A 1 89 ? -83.687 139.048 208.302 1.00 33.59 84 VAL B N 1
ATOM 651 C CA . VAL A 1 89 ? -82.452 139.826 208.282 1.00 32.91 84 VAL B CA 1
ATOM 652 C C . VAL A 1 89 ? -82.277 140.513 206.933 1.00 33.25 84 VAL B C 1
ATOM 653 O O . VAL A 1 89 ? -81.894 141.685 206.860 1.00 31.29 84 VAL B O 1
ATOM 657 N N . GLU A 1 90 ? -82.537 139.796 205.841 1.00 37.49 85 GLU B N 1
ATOM 658 C CA . GLU A 1 90 ? -82.364 140.405 204.526 1.00 39.66 85 GLU B CA 1
ATOM 659 C C . GLU A 1 90 ? -83.362 141.530 204.295 1.00 39.44 85 GLU B C 1
ATOM 660 O O . GLU A 1 90 ? -83.033 142.520 203.629 1.00 38.82 85 GLU B O 1
ATOM 666 N N . ARG A 1 91 ? -84.571 141.411 204.848 1.00 39.16 86 ARG B N 1
ATOM 667 C CA . ARG A 1 91 ? -85.550 142.486 204.735 1.00 39.39 86 ARG B CA 1
ATOM 668 C C . ARG A 1 91 ? -85.196 143.654 205.648 1.00 38.29 86 ARG B C 1
ATOM 669 O O . ARG A 1 91 ? -85.193 144.817 205.220 1.00 37.91 86 ARG B O 1
ATOM 677 N N . LEU A 1 92 ? -84.905 143.363 206.919 1.00 36.81 87 LEU B N 1
ATOM 678 C CA . LEU A 1 92 ? -84.657 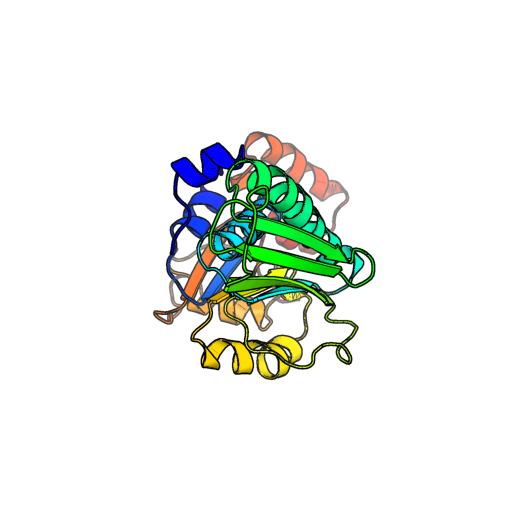144.425 207.888 1.00 37.69 87 LEU B CA 1
ATOM 679 C C . LEU A 1 92 ? -83.436 145.255 207.524 1.00 35.48 87 LEU B C 1
ATOM 680 O O . LEU A 1 92 ? -83.377 146.449 207.849 1.00 35.69 87 LEU B O 1
ATOM 685 N N . ALA A 1 93 ? -82.443 144.646 206.876 1.00 34.92 88 ALA B N 1
ATOM 686 C CA . ALA A 1 93 ? -81.240 145.381 206.517 1.00 35.31 88 ALA B CA 1
ATOM 687 C C . ALA A 1 93 ? -81.551 146.604 205.672 1.00 36.45 88 ALA B C 1
ATOM 688 O O . ALA A 1 93 ? -80.761 147.558 205.674 1.00 37.47 88 ALA B O 1
ATOM 690 N N . GLU A 1 94 ? -82.685 146.606 204.961 1.00 34.64 89 GLU B N 1
ATOM 691 C CA . GLU A 1 94 ? -83.055 147.770 204.165 1.00 34.02 89 GLU B CA 1
ATOM 692 C C . GLU A 1 94 ? -83.063 149.041 205.003 1.00 33.59 89 GLU B C 1
ATOM 693 O O . GLU A 1 94 ? -82.653 150.103 204.523 1.00 33.91 89 GLU B O 1
ATOM 699 N N . VAL A 1 95 ? -83.558 148.964 206.243 1.00 37.37 90 VAL B N 1
ATOM 700 C CA . VAL A 1 95 ? -83.723 150.150 207.084 1.00 37.31 90 VAL B CA 1
ATOM 701 C C . VAL A 1 95 ? -82.524 150.399 208.001 1.00 35.08 90 VAL B C 1
ATOM 702 O O . VAL A 1 95 ? -82.585 151.287 208.856 1.00 33.65 90 VAL B O 1
ATOM 706 N N . PHE A 1 96 ? -81.425 149.666 207.822 1.00 32.98 91 PHE B N 1
ATOM 707 C CA . PHE A 1 96 ? -80.155 149.963 208.486 1.00 31.98 91 PHE B CA 1
ATOM 708 C C . PHE A 1 96 ? -79.116 150.171 207.392 1.00 32.62 91 PHE B C 1
ATOM 709 O O . PHE A 1 96 ? -78.409 149.226 207.006 1.00 31.19 91 PHE B O 1
ATOM 717 N N . PRO A 1 97 ? -79.013 151.386 206.841 1.00 32.50 92 PRO B N 1
ATOM 718 C CA . PRO A 1 97 ? -78.154 151.589 205.657 1.00 34.36 92 PRO B CA 1
ATOM 719 C C . PRO A 1 97 ? -76.695 151.212 205.860 1.00 33.93 92 PRO B C 1
ATOM 720 O O . PRO A 1 97 ? -75.996 150.966 204.865 1.00 36.42 92 PRO B O 1
ATOM 724 N N . ALA A 1 98 ? -76.212 151.161 207.103 1.00 32.04 93 ALA B N 1
ATOM 725 C CA . ALA A 1 98 ? -74.835 150.798 207.399 1.00 33.49 93 ALA B CA 1
ATOM 726 C C . ALA A 1 98 ? -74.636 149.291 207.545 1.00 33.58 93 ALA B C 1
ATOM 727 O O . ALA A 1 98 ? -73.633 148.868 208.130 1.00 33.85 93 ALA B O 1
ATOM 729 N N . THR A 1 99 ? -75.561 148.473 207.042 1.00 34.53 94 THR B N 1
ATOM 730 C CA . THR A 1 99 ? -75.395 147.027 207.071 1.00 33.50 94 THR B CA 1
ATOM 731 C C . THR A 1 99 ? -75.473 146.448 205.666 1.00 34.81 94 THR B C 1
ATOM 732 O O . THR A 1 99 ? -76.059 147.033 204.751 1.00 35.87 94 THR B O 1
ATOM 736 N N . GLU A 1 100 ? -74.868 145.276 205.516 1.00 36.30 95 GLU B N 1
ATOM 737 C CA . GLU A 1 100 ? -74.921 144.521 204.274 1.00 38.77 95 GLU B CA 1
ATOM 738 C C . GLU A 1 100 ? -74.916 143.046 204.638 1.00 37.79 95 GLU B C 1
ATOM 739 O O . GLU A 1 100 ? -74.078 142.611 205.431 1.00 37.47 95 GLU B O 1
ATOM 745 N N . VAL A 1 101 ? -75.857 142.293 204.078 1.00 38.43 96 VAL B N 1
ATOM 746 C CA . VAL A 1 101 ? -76.068 140.895 204.436 1.00 38.21 96 VAL B CA 1
ATOM 747 C C . VAL A 1 101 ? -75.354 140.007 203.430 1.00 39.66 96 VAL B C 1
ATOM 748 O O . VAL A 1 101 ? -75.423 140.238 202.219 1.00 41.89 96 VAL B O 1
ATOM 752 N N . GLN A 1 102 ? -74.681 138.977 203.934 1.00 40.70 97 GLN B N 1
ATOM 753 C CA . GLN A 1 102 ? -74.019 137.979 203.104 1.00 43.29 97 GLN B CA 1
ATOM 754 C C . GLN A 1 102 ? -74.500 136.605 203.547 1.00 43.83 97 GLN B C 1
ATOM 755 O O . GLN A 1 102 ? -74.503 136.301 204.745 1.00 42.12 97 GLN B O 1
ATOM 761 N N . LEU A 1 103 ? -74.909 135.784 202.586 1.00 45.80 98 LEU B N 1
ATOM 762 C CA . LEU A 1 103 ? -75.560 134.513 202.862 1.00 48.10 98 LEU B CA 1
ATOM 763 C C . LEU A 1 103 ? -74.824 133.384 202.159 1.00 53.68 98 LEU B C 1
ATOM 764 O O . LEU A 1 103 ? -74.410 133.520 201.004 1.00 52.80 98 LEU B O 1
ATOM 769 N N . GLN A 1 104 ? -74.670 132.269 202.866 1.00 60.62 99 GLN B N 1
ATOM 770 C CA . GLN A 1 104 ? -74.153 131.024 202.302 1.00 66.90 99 GLN B CA 1
ATOM 771 C C . GLN A 1 104 ? -75.187 129.961 202.653 1.00 68.49 99 GLN B C 1
ATOM 772 O O . GLN A 1 104 ? -75.083 129.310 203.696 1.00 68.28 99 GLN B O 1
ATOM 778 N N . ARG A 1 105 ? -76.202 129.816 201.796 1.00 69.02 100 ARG B N 1
ATOM 779 C CA . ARG A 1 105 ? -77.323 128.939 202.122 1.00 72.25 100 ARG B CA 1
ATOM 780 C C . ARG A 1 105 ? -76.858 127.505 202.319 1.00 75.65 100 ARG B C 1
ATOM 781 O O . ARG A 1 105 ? -77.326 126.812 203.230 1.00 73.04 100 ARG B O 1
ATOM 789 N N . ARG A 1 106 ? -75.930 127.043 201.478 1.00 85.40 101 ARG B N 1
ATOM 790 C CA . ARG A 1 106 ? -75.478 125.660 201.575 1.00 90.06 101 ARG B CA 1
ATOM 791 C C . ARG A 1 106 ? -74.830 125.387 202.928 1.00 85.35 101 ARG B C 1
ATOM 792 O O . ARG A 1 106 ? -75.070 124.340 203.540 1.00 87.99 101 ARG B O 1
ATOM 800 N N . ARG A 1 107 ? -74.020 126.321 203.419 1.00 72.63 102 ARG B N 1
ATOM 801 C CA . ARG A 1 107 ? -73.323 126.154 204.686 1.00 68.70 102 ARG B CA 1
ATOM 802 C C . ARG A 1 107 ? -74.106 126.698 205.878 1.00 61.92 102 ARG B C 1
ATOM 803 O O . ARG A 1 107 ? -73.552 126.767 206.981 1.00 60.17 102 ARG B O 1
ATOM 811 N N . LEU A 1 108 ? -75.371 127.062 205.688 1.00 55.74 103 LEU B N 1
ATOM 812 C CA . LEU A 1 108 ? -76.200 127.647 206.741 1.00 52.50 103 LEU B CA 1
ATOM 813 C C . LEU A 1 108 ? -75.410 128.687 207.531 1.00 49.90 103 LEU B C 1
ATOM 814 O O . LEU A 1 108 ? -75.270 128.617 208.753 1.00 49.11 103 LEU B O 1
ATOM 819 N N . ARG A 1 109 ? -74.883 129.666 206.798 1.00 47.27 104 ARG B N 1
ATOM 820 C CA . ARG A 1 109 ? -74.069 130.725 207.379 1.00 45.30 104 ARG B CA 1
ATOM 821 C C . ARG A 1 109 ? -74.617 132.071 206.926 1.00 43.69 104 ARG B C 1
ATOM 822 O O . ARG A 1 109 ? -74.705 132.339 205.722 1.00 43.93 104 ARG B O 1
ATOM 830 N N . LEU A 1 110 ? -74.984 132.907 207.890 1.00 38.36 105 LEU B N 1
ATOM 831 C CA . LEU A 1 110 ? -75.534 134.227 207.631 1.00 37.66 105 LEU B CA 1
ATOM 832 C C . LEU A 1 110 ? -74.640 135.262 208.297 1.00 36.71 105 LEU B C 1
ATOM 833 O O . LEU A 1 110 ? -74.327 135.145 209.487 1.00 35.72 105 LEU B O 1
ATOM 838 N N . LEU A 1 111 ? -74.232 136.270 207.532 1.00 36.53 106 LEU B N 1
ATOM 839 C CA . LEU A 1 111 ? -73.352 137.329 208.008 1.00 36.45 106 LEU B CA 1
ATOM 840 C C . LEU A 1 111 ? -74.039 138.678 207.850 1.00 34.49 106 LEU B C 1
ATOM 841 O O . LEU A 1 111 ? -74.605 138.972 206.792 1.00 33.44 106 LEU B O 1
ATOM 846 N N . VAL A 1 112 ? -73.979 139.500 208.890 1.00 34.09 107 VAL B N 1
ATOM 847 C CA . VAL A 1 112 ? -74.450 140.878 208.820 1.00 34.31 107 VAL B CA 1
ATOM 848 C C . VAL A 1 112 ? -73.233 141.770 209.033 1.00 34.91 107 VAL B C 1
ATOM 849 O O . VAL A 1 112 ? -72.750 141.927 210.160 1.00 34.89 107 VAL B O 1
ATOM 853 N N . HIS A 1 113 ? -72.730 142.359 207.953 1.00 35.61 108 HIS B N 1
ATOM 854 C CA . HIS A 1 113 ? -71.578 143.243 208.038 1.00 35.46 108 HIS B CA 1
ATOM 855 C C . HIS A 1 113 ? -72.033 144.640 208.441 1.00 33.48 108 HIS B C 1
ATOM 856 O O . HIS A 1 113 ? -72.972 145.184 207.854 1.00 31.21 108 HIS B O 1
ATOM 863 N N . HIS A 1 114 ? -71.357 145.220 209.431 1.00 33.60 109 HIS B N 1
ATOM 864 C CA . HIS A 1 114 ? -71.653 146.560 209.925 1.00 33.81 109 HIS B CA 1
ATOM 865 C C . HIS A 1 114 ? -70.531 147.503 209.515 1.00 33.97 109 HIS B C 1
ATOM 866 O O . HIS A 1 114 ? -69.352 147.193 209.717 1.00 35.63 109 HIS B O 1
ATOM 873 N N . TYR A 1 115 ? -70.901 148.655 208.965 1.00 33.03 110 TYR B N 1
ATOM 874 C CA . TYR A 1 115 ? -69.950 149.610 208.417 1.00 34.13 110 TYR B CA 1
ATOM 875 C C . TYR A 1 115 ? -69.936 150.893 209.239 1.00 31.87 110 TYR B C 1
ATOM 876 O O . TYR A 1 115 ? -70.784 151.116 210.109 1.00 28.07 110 TYR B O 1
ATOM 885 N N . ASP A 1 116 ? -68.950 151.743 208.939 1.00 32.56 111 ASP B N 1
ATOM 886 C CA . ASP A 1 116 ? -68.754 153.008 209.635 1.00 32.56 111 ASP B CA 1
ATOM 887 C C . ASP A 1 116 ? -69.543 154.148 209.006 1.00 3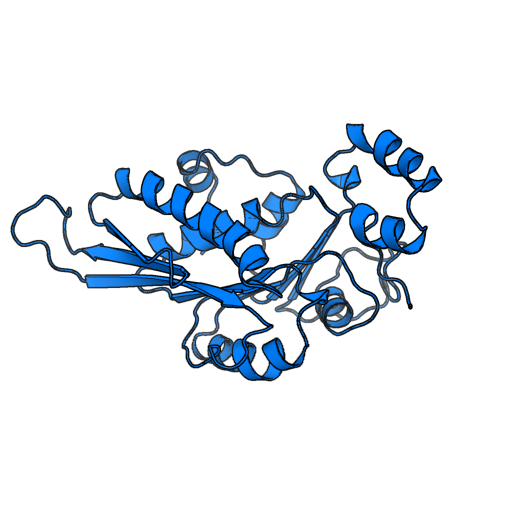2.42 111 ASP B C 1
ATOM 888 O O . ASP A 1 116 ? -69.392 155.301 209.426 1.00 31.04 111 ASP B O 1
ATOM 893 N N . ARG A 1 117 ? -70.373 153.848 208.018 1.00 32.60 112 ARG B N 1
ATOM 894 C CA . ARG A 1 117 ? -71.159 154.823 207.278 1.00 32.79 112 ARG B CA 1
ATOM 895 C C . ARG A 1 117 ? -72.114 154.020 206.405 1.00 31.72 112 ARG B C 1
ATOM 896 O O . ARG A 1 117 ? -71.993 152.791 206.347 1.00 31.65 112 ARG B O 1
ATOM 904 N N . PRO A 1 118 ? -73.073 154.648 205.731 1.00 33.78 113 PRO B N 1
ATOM 905 C CA . PRO A 1 118 ? -73.974 153.877 204.868 1.00 34.37 113 PRO B CA 1
ATOM 906 C C . PRO A 1 118 ? -73.197 153.131 203.793 1.00 36.57 113 PRO B C 1
ATOM 907 O O . PRO A 1 118 ? -72.210 153.635 203.249 1.00 38.40 113 PRO B O 1
ATOM 911 N N . VAL A 1 119 ? -73.654 151.910 203.495 1.00 37.53 114 VAL B N 1
ATOM 912 C CA . VAL A 1 119 ? -72.910 151.027 202.601 1.00 40.65 114 VAL B CA 1
ATOM 913 C C . VAL A 1 119 ? -72.781 151.625 201.208 1.00 44.53 114 VAL B C 1
ATOM 914 O O . VAL A 1 119 ? -71.828 151.313 200.486 1.00 46.91 114 VAL B O 1
ATOM 918 N N . ASN A 1 120 ? -73.732 152.461 200.792 1.00 51.40 115 ASN B N 1
ATOM 919 C CA . ASN A 1 120 ? -73.690 153.062 199.461 1.00 55.61 115 ASN B CA 1
ATOM 920 C C . ASN A 1 120 ? -72.803 154.298 199.392 1.00 55.01 115 ASN B C 1
ATOM 921 O O . ASN A 1 120 ? -72.771 154.961 198.350 1.00 57.23 115 ASN B O 1
ATOM 926 N N . ALA A 1 121 ? -72.076 154.625 200.462 1.00 49.11 116 ALA B N 1
ATOM 927 C CA . ALA A 1 121 ? -71.293 155.853 200.448 1.00 48.36 116 ALA B CA 1
ATOM 928 C C . ALA A 1 121 ? -69.826 155.559 200.161 1.00 50.69 116 ALA B C 1
ATOM 929 O O . ALA A 1 121 ? -69.313 154.497 200.530 1.00 48.90 116 ALA B O 1
ATOM 931 N N . PRO A 1 122 ? -69.121 156.483 199.506 1.00 57.25 117 PRO B N 1
ATOM 932 C CA . PRO A 1 122 ? -67.701 156.249 199.219 1.00 59.73 117 PRO B CA 1
ATOM 933 C C . PRO A 1 122 ? -66.895 156.097 200.499 1.00 56.70 117 PRO B C 1
ATOM 934 O O . PRO A 1 122 ? -67.102 156.820 201.477 1.00 56.11 117 PRO B O 1
ATOM 938 N N . GLY A 1 123 ? -65.971 155.138 200.485 1.00 51.58 118 GLY B N 1
ATOM 939 C CA . GLY A 1 123 ? -65.060 154.944 201.593 1.00 48.27 118 GLY B CA 1
ATOM 940 C C . GLY A 1 123 ? -65.577 154.065 202.708 1.00 44.67 118 GLY B C 1
ATOM 941 O O . GLY A 1 123 ? -64.906 153.958 203.740 1.00 44.34 118 GLY B O 1
ATOM 942 N N . ALA A 1 124 ? -66.734 153.428 202.534 1.00 43.93 119 ALA B N 1
ATOM 943 C CA . ALA A 1 124 ? -67.341 152.658 203.612 1.00 42.72 119 ALA B CA 1
ATOM 944 C C . ALA A 1 124 ? -66.368 151.600 204.115 1.00 43.81 119 ALA B C 1
ATOM 945 O O . ALA A 1 124 ? -65.824 150.814 203.330 1.00 44.91 119 ALA B O 1
ATOM 947 N N . LYS A 1 125 ? -66.141 151.599 205.425 1.00 40.81 120 LYS B N 1
ATOM 948 C CA . LYS A 1 125 ? -65.235 150.667 206.081 1.00 43.85 120 LYS B CA 1
ATOM 949 C C . LYS A 1 125 ? -66.053 149.727 206.954 1.00 41.46 120 LYS B C 1
ATOM 950 O O . LYS A 1 125 ? -66.938 150.170 207.691 1.00 36.75 120 LYS B O 1
ATOM 956 N N . ARG A 1 126 ? -65.751 148.437 206.865 1.00 46.24 121 ARG B N 1
ATOM 957 C CA . ARG A 1 126 ? -66.420 147.427 207.670 1.00 47.33 121 ARG B CA 1
ATOM 958 C C . ARG A 1 126 ? -65.856 147.464 209.089 1.00 47.78 121 ARG B C 1
ATOM 959 O O . ARG A 1 126 ? -64.636 147.416 209.285 1.00 48.31 121 ARG B O 1
ATOM 967 N N . VAL A 1 127 ? -66.741 147.570 210.077 1.00 43.58 122 VAL B N 1
ATOM 968 C CA . VAL A 1 127 ? -66.327 147.718 211.462 1.00 43.80 122 VAL B CA 1
ATOM 969 C C . VAL A 1 127 ? -66.563 146.445 212.260 1.00 42.59 122 VAL B C 1
ATOM 970 O O . VAL A 1 127 ? -65.784 146.141 213.171 1.00 44.55 122 VAL B O 1
ATOM 974 N N . ALA A 1 128 ? -67.612 145.700 211.950 1.00 38.13 123 ALA B N 1
ATOM 975 C CA . ALA A 1 128 ? -67.948 144.506 212.707 1.00 37.17 123 ALA B CA 1
ATOM 976 C C . ALA A 1 128 ? -68.807 143.618 211.826 1.00 36.08 123 ALA B C 1
ATOM 977 O O . ALA A 1 128 ? -69.448 144.087 210.884 1.00 35.29 123 ALA B O 1
ATOM 979 N N . THR A 1 129 ? -68.795 142.326 212.133 1.00 36.04 124 THR B N 1
ATOM 980 C CA . THR A 1 129 ? -69.603 141.345 211.415 1.00 36.78 124 THR B CA 1
ATOM 981 C C . THR A 1 129 ? -70.288 140.445 212.438 1.00 35.17 124 THR B C 1
ATOM 982 O O . THR A 1 129 ? -69.619 139.747 213.206 1.00 34.70 124 THR B O 1
ATOM 986 N N . SER A 1 130 ? -71.615 140.495 212.461 1.00 32.86 125 SER B N 1
ATOM 987 C CA . SER A 1 130 ? -72.415 139.534 213.203 1.00 33.09 125 SER B CA 1
ATOM 988 C C . SER A 1 130 ? -72.586 138.270 212.372 1.00 33.42 125 SER B C 1
ATOM 989 O O . SER A 1 130 ? -72.650 138.321 211.142 1.00 33.36 125 SER B O 1
ATOM 992 N N . GLU A 1 131 ? -72.655 137.124 213.054 1.00 33.44 126 GLU B N 1
ATOM 993 C CA . GLU A 1 131 ? -72.684 135.833 212.381 1.00 34.50 126 GLU B CA 1
ATOM 994 C C . GLU A 1 131 ? -73.709 134.916 213.034 1.00 35.73 126 GLU B C 1
ATOM 995 O O . GLU A 1 131 ? -73.772 134.820 214.264 1.00 33.72 126 GLU B O 1
ATOM 1001 N N . PHE A 1 132 ? -74.495 134.233 212.203 1.00 37.25 127 PHE B N 1
ATOM 1002 C CA . PHE A 1 132 ? -75.501 133.287 212.670 1.00 37.52 127 PHE B CA 1
ATOM 1003 C C . PHE A 1 132 ? -75.421 132.037 211.812 1.00 37.83 127 PHE B C 1
ATOM 1004 O O . PHE A 1 132 ? -75.458 132.127 210.581 1.00 39.84 127 PHE B O 1
ATOM 1012 N N . ARG A 1 133 ? -75.308 130.879 212.459 1.00 35.87 128 ARG B N 1
ATOM 1013 C CA . ARG A 1 133 ? -75.163 129.617 211.751 1.00 36.75 128 ARG B CA 1
ATOM 1014 C C . ARG A 1 133 ? -76.211 128.622 212.210 1.00 34.86 128 ARG B C 1
ATOM 1015 O O . ARG A 1 133 ? -76.633 128.626 213.369 1.00 34.29 128 ARG B O 1
ATOM 1023 N N . GLY A 1 134 ? -76.614 127.760 211.282 1.00 35.65 129 GLY B N 1
ATOM 1024 C CA . GLY A 1 134 ? -77.406 126.593 211.617 1.00 35.46 129 GLY B CA 1
ATOM 1025 C C . GLY A 1 134 ? -76.504 125.388 211.830 1.00 37.19 129 GLY B C 1
ATOM 1026 O O . GLY A 1 134 ? -75.521 125.197 211.118 1.00 38.57 129 GLY B O 1
ATOM 1027 N N . LYS A 1 135 ? -76.849 124.586 212.835 1.00 37.96 130 LYS B N 1
ATOM 1028 C CA . LYS A 1 135 ? -76.069 123.414 213.202 1.00 41.18 130 LYS B CA 1
ATOM 1029 C C . LYS A 1 135 ? -77.009 122.250 213.480 1.00 40.93 130 LYS B C 1
ATOM 1030 O O . LYS A 1 135 ? -78.180 122.438 213.821 1.00 38.40 130 LYS B O 1
ATOM 1036 N N . SER A 1 136 ? -76.465 121.042 213.341 1.00 45.15 131 SER B N 1
ATOM 1037 C CA . SER A 1 136 ? -77.210 119.796 213.472 1.00 46.39 131 SER B CA 1
ATOM 1038 C C . SER A 1 136 ? -76.581 118.923 214.549 1.00 46.84 131 SER B C 1
ATOM 1039 O O . SER A 1 136 ? -75.359 118.729 214.565 1.00 50.25 131 SER B O 1
ATOM 1042 N N . ALA A 1 137 ? -77.425 118.377 215.431 1.00 42.68 132 ALA B N 1
ATOM 1043 C CA . ALA A 1 137 ? -76.939 117.466 216.464 1.00 44.31 132 ALA B CA 1
ATOM 1044 C C . ALA A 1 137 ? -76.452 116.147 215.878 1.00 50.96 132 ALA B C 1
ATOM 1045 O O . ALA A 1 137 ? -75.532 115.533 2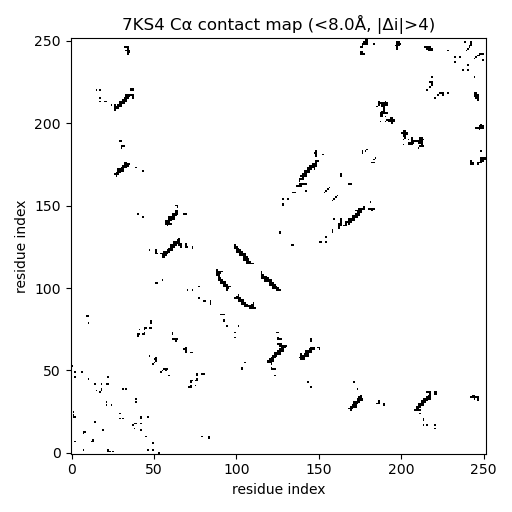16.431 1.00 51.21 132 ALA B O 1
ATOM 1047 N N . ASP A 1 138 ? -77.057 115.684 214.777 1.00 61.27 133 ASP B N 1
ATOM 1048 C CA . ASP A 1 138 ? -76.638 114.442 214.137 1.00 69.82 133 ASP B CA 1
ATOM 1049 C C . ASP A 1 138 ? -75.392 114.616 213.277 1.00 76.51 133 ASP B C 1
ATOM 1050 O O . ASP A 1 138 ? -75.078 113.737 212.465 1.00 79.38 133 ASP B O 1
ATOM 1055 N N . ARG A 1 139 ? -74.681 115.729 213.432 1.00 76.55 134 ARG B N 1
ATOM 1056 C CA . ARG A 1 139 ? -73.380 115.934 212.798 1.00 80.51 134 ARG B CA 1
ATOM 1057 C C . ARG A 1 139 ? -72.448 116.551 213.829 1.00 79.21 134 ARG B C 1
ATOM 1058 O O . ARG A 1 139 ? -72.021 117.703 213.700 1.00 78.31 134 ARG B O 1
ATOM 1066 N N . PRO A 1 140 ? -72.118 115.803 214.884 1.00 80.37 135 PRO B N 1
ATOM 1067 C CA . PRO A 1 140 ? -71.209 116.345 215.908 1.00 81.43 135 PRO B CA 1
ATOM 1068 C C . PRO A 1 140 ? -69.889 116.838 215.346 1.00 85.45 135 PRO B C 1
ATOM 1069 O O . PRO A 1 140 ? -69.249 117.703 215.959 1.00 86.23 135 PRO B O 1
ATOM 1073 N N . ASP A 1 141 ? -69.457 116.313 214.197 1.00 88.67 136 ASP B N 1
ATOM 1074 C CA . ASP A 1 141 ? -68.165 116.704 213.644 1.00 92.20 136 ASP B CA 1
ATOM 1075 C C . ASP A 1 141 ? -68.120 118.197 213.347 1.00 90.26 136 ASP B C 1
ATOM 1076 O O . ASP A 1 141 ? -67.106 118.858 213.601 1.00 93.57 136 ASP B O 1
ATOM 1081 N N . ASN A 1 142 ? -69.206 118.747 212.815 1.00 82.63 137 ASN B N 1
ATOM 1082 C CA . ASN A 1 142 ? -69.267 120.166 212.491 1.00 81.16 137 ASN B CA 1
ATOM 1083 C C . ASN A 1 142 ? -69.517 121.046 213.712 1.00 76.97 137 ASN B C 1
ATOM 1084 O O . ASN A 1 142 ? -69.738 122.251 213.555 1.00 77.06 137 ASN B O 1
ATOM 1089 N N . LEU A 1 143 ? -69.492 120.482 214.916 1.00 74.55 138 LEU B N 1
ATOM 1090 C CA . LEU A 1 143 ? -69.576 121.263 216.150 1.00 73.54 138 LEU B CA 1
ATOM 1091 C C . LEU A 1 143 ? -68.148 121.486 216.642 1.00 81.71 138 LEU B C 1
ATOM 1092 O O . LEU A 1 143 ? -67.622 120.733 217.463 1.00 79.16 138 LEU B O 1
ATOM 1097 N N . ARG A 1 144 ? -67.514 122.526 216.107 1.00 90.27 139 ARG B N 1
ATOM 1098 C CA . ARG A 1 144 ? -66.190 122.956 216.530 1.00 97.83 139 ARG B CA 1
ATOM 1099 C C . ARG A 1 144 ? -66.213 124.474 216.636 1.00 100.96 139 ARG B C 1
ATOM 1100 O O . ARG A 1 144 ? -66.942 125.147 215.902 1.00 102.73 139 ARG B O 1
ATOM 1108 N N . GLY A 1 145 ? -65.424 125.010 217.560 1.00 101.40 140 GLY B N 1
ATOM 1109 C CA . GLY A 1 145 ? -65.603 126.395 217.956 1.00 100.15 140 GLY B CA 1
ATOM 1110 C C . GLY A 1 145 ? -66.782 126.411 218.908 1.00 92.30 140 GLY B C 1
ATOM 1111 O O . GLY A 1 145 ? -67.175 125.341 219.372 1.00 92.24 140 GLY B O 1
ATOM 1112 N N . ALA A 1 146 ? -67.355 127.570 219.230 1.00 83.08 141 ALA B N 1
ATOM 1113 C CA . ALA A 1 146 ? -66.874 128.889 218.841 1.00 80.41 141 ALA B CA 1
ATOM 1114 C C . ALA A 1 146 ? -67.433 129.858 219.879 1.00 73.13 141 ALA B C 1
ATOM 1115 O O . ALA A 1 146 ? -68.409 129.534 220.550 1.00 72.56 141 ALA B O 1
ATOM 1117 N N . THR A 1 147 ? -66.836 131.038 220.021 1.00 70.19 142 THR B N 1
ATOM 1118 C CA . THR A 1 147 ? -67.249 131.977 221.064 1.00 64.06 142 THR B CA 1
ATOM 1119 C C . THR A 1 147 ? -68.618 132.541 220.715 1.00 59.06 142 THR B C 1
ATOM 1120 O O . THR A 1 147 ? -68.732 133.476 219.916 1.00 59.73 142 THR B O 1
ATOM 1124 N N . LEU A 1 148 ? -69.654 131.992 221.345 1.00 52.06 143 LEU B N 1
ATOM 1125 C CA . LEU A 1 148 ? -71.038 132.351 221.068 1.00 49.75 143 LEU B CA 1
ATOM 1126 C C . LEU A 1 148 ? -71.557 133.362 222.078 1.00 49.71 143 LEU B C 1
ATOM 1127 O O . LEU A 1 148 ? -71.346 133.223 223.285 1.00 47.62 143 LEU B O 1
ATOM 1132 N N . ASP A 1 149 ? -72.254 134.371 221.573 1.00 34.88 144 ASP B N 1
ATOM 1133 C CA . ASP A 1 149 ? -73.018 135.260 222.427 1.00 35.95 144 ASP B CA 1
ATOM 1134 C C . ASP A 1 149 ? -74.428 134.751 222.679 1.00 34.04 144 ASP B C 1
ATOM 1135 O O . ASP A 1 149 ? -75.052 135.151 223.669 1.00 33.32 144 ASP B O 1
ATOM 1140 N N . PHE A 1 150 ? -74.947 133.891 221.808 1.00 30.50 145 PHE B N 1
ATOM 1141 C CA . PHE A 1 150 ? -76.279 133.347 222.018 1.00 29.69 145 PHE B CA 1
ATOM 1142 C C . PHE A 1 150 ? -76.406 132.044 221.248 1.00 29.76 145 PHE B C 1
ATOM 1143 O O . PHE A 1 150 ? -75.703 131.809 220.263 1.00 29.34 145 PHE B O 1
ATOM 1151 N N . VAL A 1 151 ? -77.326 131.201 221.706 1.00 28.54 146 VAL B N 1
ATOM 1152 C CA . VAL A 1 151 ? -77.590 129.935 221.036 1.00 30.13 146 VAL B CA 1
ATOM 1153 C C . VAL A 1 151 ? -79.061 129.608 221.201 1.00 28.29 146 VAL B C 1
ATOM 1154 O O . VAL A 1 151 ? -79.664 129.897 222.239 1.00 26.43 146 VAL B O 1
ATOM 1158 N N . ILE A 1 152 ? -79.639 129.025 220.155 1.00 28.05 147 ILE B N 1
ATOM 1159 C CA . ILE A 1 152 ? -80.997 128.501 220.183 1.00 29.55 147 ILE B CA 1
ATOM 1160 C C . ILE A 1 152 ? -80.917 127.001 219.968 1.00 30.00 147 ILE B C 1
ATOM 1161 O O . ILE A 1 152 ? -80.303 126.543 218.996 1.00 31.57 147 ILE B O 1
ATOM 1166 N N . LEU A 1 153 ? -81.527 126.239 220.876 1.00 30.02 148 LEU B N 1
ATOM 1167 C CA . LEU A 1 153 ? -81.671 124.796 220.721 1.00 32.14 148 LEU B CA 1
ATOM 1168 C C . LEU A 1 153 ? -83.125 124.531 220.370 1.00 32.18 148 LEU B C 1
ATOM 1169 O O . LEU A 1 153 ? -84.019 124.780 221.186 1.00 32.38 148 LEU B O 1
ATOM 1174 N N . ASP A 1 154 ? -83.355 124.040 219.159 1.00 32.94 149 ASP B N 1
ATOM 1175 C CA . ASP A 1 154 ? -84.692 123.717 218.682 1.00 34.38 149 ASP B CA 1
ATOM 1176 C C . A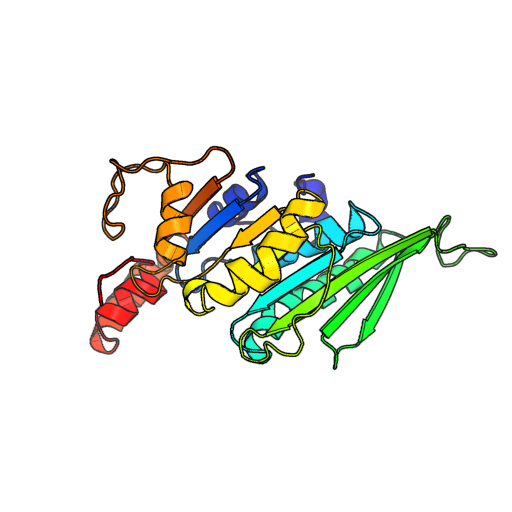SP A 1 154 ? -84.924 122.220 218.836 1.00 33.40 149 ASP B C 1
ATOM 1177 O O . ASP A 1 154 ? -84.016 121.418 218.605 1.00 32.35 149 ASP B O 1
ATOM 1182 N N . GLU A 1 155 ? -86.137 121.850 219.236 1.00 35.57 150 GLU B N 1
ATOM 1183 C CA . GLU A 1 155 ? -86.449 120.475 219.643 1.00 38.22 150 GLU B CA 1
ATOM 1184 C C . GLU A 1 155 ? -85.335 119.909 220.522 1.00 35.46 150 GLU B C 1
ATOM 1185 O O . GLU A 1 155 ? -84.799 118.815 220.303 1.00 36.41 150 GLU B O 1
ATOM 1191 N N . ALA A 1 156 ? -85.016 120.683 221.558 1.00 31.26 151 ALA B N 1
ATOM 1192 C CA . ALA A 1 156 ? -83.903 120.365 222.443 1.00 29.64 151 ALA B CA 1
ATOM 1193 C C . ALA A 1 156 ? -84.062 119.013 223.127 1.00 31.31 151 ALA B C 1
ATOM 1194 O O . ALA A 1 156 ? -83.063 118.337 223.394 1.00 30.90 151 ALA B O 1
ATOM 1196 N N . ALA A 1 157 ? -85.293 118.609 223.451 1.00 33.72 152 ALA B N 1
ATOM 1197 C CA . ALA A 1 157 ? -85.473 117.346 224.161 1.00 35.64 152 ALA B CA 1
ATOM 1198 C C . ALA A 1 157 ? -85.035 116.155 223.322 1.00 37.51 152 ALA B C 1
ATOM 1199 O O . ALA A 1 157 ? -84.826 115.065 223.868 1.00 38.15 152 ALA B O 1
ATOM 1201 N N . MET A 1 158 ? -84.890 116.340 222.012 1.00 37.18 153 MET B N 1
ATOM 1202 C CA . MET A 1 158 ? -84.382 115.310 221.122 1.00 40.69 153 MET B CA 1
ATOM 1203 C C . MET A 1 158 ? -82.886 115.440 220.859 1.00 39.21 153 MET B C 1
ATOM 1204 O O . MET A 1 158 ? -82.327 114.616 220.129 1.00 40.07 153 MET B O 1
ATOM 1209 N N . ILE A 1 159 ? -82.226 116.433 221.437 1.00 36.68 154 ILE B N 1
ATOM 1210 C CA . ILE A 1 159 ? -80.786 116.622 221.286 1.00 37.10 154 ILE B CA 1
ATOM 1211 C C . ILE A 1 159 ? -80.092 115.946 222.469 1.00 36.01 154 ILE B C 1
ATOM 1212 O O . ILE A 1 159 ? -80.487 116.193 223.613 1.00 34.71 154 ILE B O 1
ATOM 1217 N N . PRO A 1 160 ? -79.079 115.114 222.245 1.00 37.92 155 PRO B N 1
ATOM 1218 C CA . PRO A 1 160 ? -78.388 114.486 223.382 1.00 37.85 155 PRO B CA 1
ATOM 1219 C C . PRO A 1 160 ? -77.789 115.528 224.317 1.00 36.00 155 PRO B C 1
ATOM 1220 O O . PRO A 1 160 ? -77.208 116.522 223.876 1.00 34.67 155 PRO B O 1
ATOM 1224 N N . PHE A 1 161 ? -77.925 115.285 225.627 1.00 35.32 156 PHE B N 1
ATOM 1225 C CA . PHE A 1 161 ? -77.385 116.222 226.608 1.00 34.35 156 PHE B CA 1
ATOM 1226 C C . PHE A 1 161 ? -75.924 116.542 226.337 1.00 35.71 156 PHE B C 1
ATOM 1227 O O . PHE A 1 161 ? -75.476 117.668 226.587 1.00 35.08 156 PHE B O 1
ATOM 1235 N N . SER A 1 162 ? -75.169 115.567 225.825 1.00 39.19 157 SER B N 1
ATOM 1236 C CA . SER A 1 162 ? -73.740 115.756 225.604 1.00 42.73 157 SER B CA 1
ATOM 1237 C C . SER A 1 162 ? -73.469 116.907 224.644 1.00 43.93 157 SER B C 1
ATOM 1238 O O . SER A 1 162 ? -72.475 117.628 224.794 1.00 45.18 157 SER B O 1
ATOM 1241 N N . VAL A 1 163 ? -74.323 117.086 223.636 1.00 44.00 158 VAL B N 1
ATOM 1242 C CA . VAL A 1 163 ? -74.166 118.236 222.750 1.00 44.81 158 VAL B CA 1
ATOM 1243 C C . VAL A 1 163 ? -74.196 119.524 223.562 1.00 42.90 158 VAL B C 1
ATOM 1244 O O . VAL A 1 163 ? -73.357 120.414 223.376 1.00 41.73 158 VAL B O 1
ATOM 1248 N N . TRP A 1 164 ? -75.136 119.631 224.503 1.00 41.46 159 TRP B N 1
ATOM 1249 C CA . TRP A 1 164 ? -75.182 120.809 225.361 1.00 39.18 159 TRP B CA 1
ATOM 1250 C C . TRP A 1 164 ? -73.956 120.876 226.268 1.00 40.26 159 TRP B C 1
ATOM 1251 O O . TRP A 1 164 ? -73.197 121.852 226.241 1.00 41.46 159 TRP B O 1
ATOM 1262 N N . SER A 1 165 ? -73.739 119.832 227.078 1.00 39.32 160 SER B N 1
ATOM 1263 C CA . SER A 1 165 ? -72.743 119.924 228.145 1.00 38.28 160 SER B CA 1
ATOM 1264 C C . SER A 1 165 ? -71.343 120.142 227.589 1.00 39.96 160 SER B C 1
ATOM 1265 O O . SER A 1 165 ? -70.543 120.884 228.171 1.00 40.99 160 SER B O 1
ATOM 1268 N N . GLU A 1 166 ? -71.021 119.498 226.471 1.00 43.91 161 GLU B N 1
ATOM 1269 C CA . GLU A 1 166 ? -69.658 119.492 225.963 1.00 48.04 161 GLU B CA 1
ATOM 1270 C C . GLU A 1 166 ? -69.428 120.485 224.830 1.00 48.15 161 GLU B C 1
ATOM 1271 O O . GLU A 1 166 ? -68.360 121.101 224.765 1.00 51.01 161 GLU B O 1
ATOM 1277 N N . ALA A 1 167 ? -70.406 120.678 223.945 1.00 41.49 162 ALA B N 1
ATOM 1278 C CA . ALA A 1 167 ? -70.175 121.426 222.716 1.00 44.04 162 ALA B CA 1
ATOM 1279 C C . ALA A 1 167 ? -70.802 122.814 222.696 1.00 45.31 162 ALA B C 1
ATOM 1280 O O . ALA A 1 167 ? -70.427 123.619 221.836 1.00 46.69 162 ALA B O 1
ATOM 1282 N N . ILE A 1 168 ? -71.735 123.122 223.601 1.00 44.04 163 ILE B N 1
ATOM 1283 C CA . ILE A 1 168 ? -72.433 124.407 223.558 1.00 42.79 163 ILE B CA 1
ATOM 1284 C C . ILE A 1 168 ? -72.171 125.201 224.832 1.00 42.47 163 ILE B C 1
ATOM 1285 O O . ILE A 1 168 ? -71.655 126.321 224.775 1.00 42.00 163 ILE B O 1
ATOM 1290 N N . GLU A 1 169 ? -72.499 124.627 225.987 1.00 44.18 164 GLU B N 1
ATOM 1291 C CA . GLU A 1 169 ? -72.399 125.383 227.233 1.00 44.73 164 GLU B CA 1
ATOM 1292 C C . GLU A 1 169 ? -71.014 125.966 227.489 1.00 46.94 164 GLU B C 1
ATOM 1293 O O . GLU A 1 169 ? -70.940 127.117 227.952 1.00 49.28 164 GLU B O 1
ATOM 1299 N N . PRO A 1 170 ? -69.905 125.258 227.247 1.00 47.13 165 PRO B N 1
ATOM 1300 C CA . PRO A 1 170 ? -68.597 125.854 227.572 1.00 49.63 165 PRO B CA 1
ATOM 1301 C C . PRO A 1 170 ? -68.328 127.148 226.829 1.00 52.97 165 PRO B C 1
ATOM 1302 O O . PRO A 1 170 ? -67.858 128.116 227.437 1.00 51.74 165 PRO B O 1
ATOM 1306 N N . THR A 1 171 ? -68.624 127.195 225.529 1.00 69.38 166 THR B N 1
ATOM 1307 C CA . THR A 1 171 ? -68.369 128.402 224.749 1.00 73.76 166 THR B CA 1
ATOM 1308 C C . THR A 1 171 ? -69.255 129.555 225.206 1.00 67.39 166 THR B C 1
ATOM 1309 O O . THR A 1 171 ? -68.805 130.703 225.267 1.00 72.28 166 THR B O 1
ATOM 1313 N N . LEU A 1 172 ? -70.519 129.270 225.522 1.00 48.70 167 LEU B N 1
ATOM 1314 C CA . LEU A 1 172 ? -71.423 130.309 226.005 1.00 41.10 167 LEU B CA 1
ATOM 1315 C C . LEU A 1 172 ? -70.889 130.973 227.263 1.00 46.40 167 LEU B C 1
ATOM 1316 O O . LEU A 1 172 ? -70.861 132.202 227.364 1.00 41.13 167 LEU B O 1
ATOM 1321 N N . SER A 1 173 ? -70.500 130.172 228.257 1.00 63.50 168 SER B N 1
ATOM 1322 C CA . SER A 1 173 ? -70.077 130.732 229.535 1.00 72.37 168 SER B CA 1
ATOM 1323 C C . SER A 1 173 ? -68.921 131.711 229.368 1.00 74.84 168 SER B C 1
ATOM 1324 O O . SER A 1 173 ? -68.744 132.607 230.201 1.00 77.48 168 SER B O 1
ATOM 1327 N N . VAL A 1 174 ? -68.136 131.561 228.300 1.00 74.21 169 VAL B N 1
ATOM 1328 C CA . VAL A 1 174 ? -67.014 132.464 228.048 1.00 74.88 169 VAL B CA 1
ATOM 1329 C C . VAL A 1 174 ? -67.495 133.907 227.975 1.00 70.21 169 VAL B C 1
ATOM 1330 O O . VAL A 1 174 ? -67.101 134.756 228.784 1.00 73.33 169 VAL B O 1
ATOM 1334 N N . ARG A 1 175 ? -68.320 134.213 226.975 1.00 60.56 170 ARG B N 1
ATOM 1335 C CA . ARG A 1 175 ? -68.853 135.552 226.791 1.00 55.95 170 ARG B CA 1
ATOM 1336 C C . ARG A 1 175 ? -70.122 135.791 227.591 1.00 50.12 170 ARG B C 1
ATOM 1337 O O . ARG A 1 175 ? -70.825 136.771 227.334 1.00 47.78 170 ARG B O 1
ATOM 1345 N N . ASP A 1 176 ? -70.420 134.928 228.559 1.00 48.07 171 ASP B N 1
ATOM 1346 C CA . ASP A 1 176 ? -71.654 135.020 229.328 1.00 47.08 171 ASP B CA 1
ATOM 1347 C C . ASP A 1 176 ? -72.849 135.145 228.387 1.00 40.95 171 ASP B C 1
ATOM 1348 O O . ASP A 1 176 ? -73.723 136.002 228.549 1.00 40.34 171 ASP B O 1
ATOM 1353 N N . GLY A 1 177 ? -72.863 134.286 227.370 1.00 33.98 172 GLY B N 1
ATOM 1354 C CA . GLY A 1 177 ? -73.936 134.301 226.397 1.00 31.17 172 GLY B CA 1
ATOM 1355 C C . GLY A 1 177 ? -75.190 133.622 226.910 1.00 29.86 172 GLY B C 1
ATOM 1356 O O . GLY A 1 177 ? -75.184 132.913 227.921 1.00 30.87 172 GLY B O 1
ATOM 1357 N N . TRP A 1 178 ? -76.287 133.850 226.196 1.00 28.65 173 TRP B N 1
ATOM 1358 C CA . TRP A 1 178 ? -77.578 133.327 226.604 1.00 28.57 173 TRP B CA 1
ATOM 1359 C C . TRP A 1 178 ? -78.005 132.179 225.705 1.00 27.61 173 TRP B C 1
ATOM 1360 O O . TRP A 1 178 ? -77.520 132.009 224.585 1.00 26.50 173 TRP B O 1
ATOM 1371 N N . ALA A 1 179 ? -78.911 131.369 226.241 1.00 25.67 174 ALA B N 1
ATOM 1372 C CA . ALA A 1 179 ? -79.433 130.209 225.546 1.00 25.35 174 ALA B CA 1
ATOM 1373 C C . ALA A 1 179 ? -80.942 130.266 225.619 1.00 24.89 174 ALA B C 1
ATOM 1374 O O . ALA A 1 179 ? -81.501 130.539 226.688 1.00 26.04 174 ALA B O 1
ATOM 1376 N N . LEU A 1 180 ? -81.583 130.024 224.483 1.00 24.61 175 LEU B N 1
ATOM 1377 C CA . LEU A 1 180 ? -83.018 129.794 224.395 1.00 26.21 175 LEU B CA 1
ATOM 1378 C C . LEU A 1 180 ? -83.221 128.332 224.008 1.00 25.72 175 LEU B C 1
ATOM 1379 O O . LEU A 1 180 ? -82.894 127.929 222.889 1.00 24.67 175 LEU B O 1
ATOM 1384 N N . ILE A 1 181 ? -83.758 127.548 224.938 1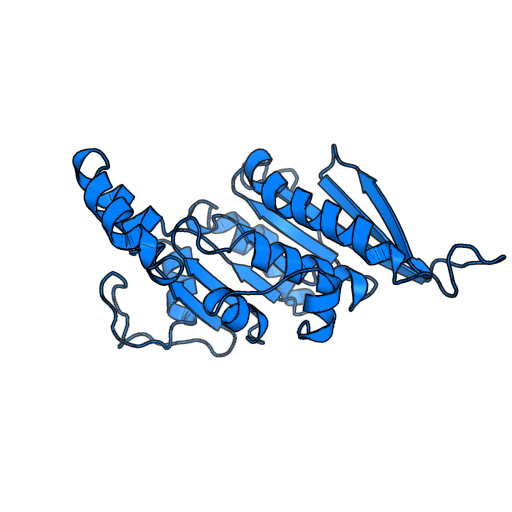.00 24.65 176 ILE B N 1
ATOM 1385 C CA . ILE A 1 181 ? -83.841 126.095 224.833 1.00 26.50 176 ILE B CA 1
ATOM 1386 C C . ILE A 1 181 ? -85.314 125.753 224.708 1.00 26.61 176 ILE B C 1
ATOM 1387 O O . ILE A 1 181 ? -86.067 125.870 225.680 1.00 27.94 176 ILE B O 1
ATOM 1392 N N . ILE A 1 182 ? -85.723 125.315 223.526 1.00 28.46 177 ILE B N 1
ATOM 1393 C CA A ILE A 1 182 ? -87.134 125.190 223.181 0.63 30.40 177 ILE B CA 1
ATOM 1394 C CA B ILE A 1 182 ? -87.126 125.193 223.177 0.37 30.45 177 ILE B CA 1
ATOM 1395 C C . ILE A 1 182 ? -87.388 123.784 222.659 1.00 30.93 177 ILE B C 1
ATOM 1396 O O . ILE A 1 182 ? -86.583 123.233 221.904 1.00 32.46 177 ILE B O 1
ATOM 1405 N N . SER A 1 183 ? -88.511 123.198 223.068 1.00 31.04 178 SER B N 1
ATOM 1406 C CA . SER A 1 183 ? -88.817 121.847 222.615 1.00 30.35 178 SER B CA 1
ATOM 1407 C C . SER A 1 183 ? -90.239 121.465 222.988 1.00 30.26 178 SER B C 1
ATOM 1408 O O . SER A 1 183 ? -90.804 121.984 223.953 1.00 30.21 178 SER B O 1
ATOM 1411 N N . THR A 1 184 ? -90.804 120.548 222.218 1.00 31.32 179 THR B N 1
ATOM 1412 C CA . THR A 1 184 ? -91.846 119.723 222.802 1.00 33.44 179 THR B CA 1
ATOM 1413 C C . THR A 1 184 ? -91.179 118.664 223.675 1.00 32.78 179 THR B C 1
ATOM 1414 O O . THR A 1 184 ? -90.069 118.226 223.365 1.00 34.21 179 THR B O 1
ATOM 1418 N N . PRO A 1 185 ? -91.795 118.270 224.785 1.00 33.34 180 PRO B N 1
ATOM 1419 C CA . PRO A 1 185 ? -91.092 117.400 225.735 1.00 35.40 180 PRO B CA 1
ATOM 1420 C C . PRO A 1 185 ? -90.976 115.968 225.233 1.00 38.77 180 PRO B C 1
ATOM 1421 O O . PRO A 1 185 ? -91.803 115.483 224.454 1.00 39.50 180 PRO B O 1
ATOM 1425 N N . LYS A 1 186 ? -89.942 115.279 225.713 1.00 38.71 181 LYS B N 1
ATOM 1426 C CA . LYS A 1 186 ? -89.678 113.896 225.327 1.00 41.29 181 LYS B CA 1
ATOM 1427 C C . LYS A 1 186 ? -89.342 113.073 226.567 1.00 40.66 181 LYS B C 1
ATOM 1428 O O . LYS A 1 186 ? -88.335 112.365 226.631 1.00 41.43 181 LYS B O 1
ATOM 1434 N N . GLY A 1 187 ? -90.190 113.171 227.574 1.00 37.54 182 GLY B N 1
ATOM 1435 C CA . GLY A 1 187 ? -89.991 112.423 228.794 1.00 37.21 182 GLY B CA 1
ATOM 1436 C C . GLY A 1 187 ? -89.116 113.150 229.795 1.00 34.38 182 GLY B C 1
ATOM 1437 O O . GLY A 1 187 ? -88.831 114.350 229.698 1.00 32.45 182 GLY B O 1
ATOM 1438 N N . LEU A 1 188 ? -88.670 112.382 230.785 1.00 36.13 183 LEU B N 1
ATOM 1439 C CA . LEU A 1 188 ? -87.918 112.937 231.908 1.00 35.84 183 LEU B CA 1
ATOM 1440 C C . LEU A 1 188 ? -86.427 112.794 231.618 1.00 34.08 183 LEU B C 1
ATOM 1441 O O . LEU A 1 188 ? -85.730 111.920 232.143 1.00 33.34 183 LEU B O 1
ATOM 1446 N N . ASN A 1 189 ? -85.940 113.688 230.757 1.00 31.49 184 ASN B N 1
ATOM 1447 C CA . ASN A 1 189 ? -84.537 113.733 230.373 1.00 32.21 184 ASN B CA 1
ATOM 1448 C C . ASN A 1 189 ? -83.949 115.095 230.721 1.00 32.23 184 ASN B C 1
ATOM 1449 O O . ASN A 1 189 ? -84.518 115.824 231.539 1.00 32.58 184 ASN B O 1
ATOM 1454 N N . TRP A 1 190 ? -82.808 115.449 230.124 1.00 31.63 185 TRP B N 1
ATOM 1455 C CA . TRP A 1 190 ? -82.136 116.681 230.520 1.00 30.86 185 TRP B CA 1
ATOM 1456 C C . TRP A 1 190 ? -83.011 117.909 230.293 1.00 30.66 185 TRP B C 1
ATOM 1457 O O . TRP A 1 190 ? -82.925 118.874 231.058 1.00 30.98 185 TRP B O 1
ATOM 1468 N N . PHE A 1 191 ? -83.862 117.894 229.260 1.00 30.02 186 PHE B N 1
ATOM 1469 C CA . PHE A 1 191 ? -84.714 119.051 228.994 1.00 29.19 186 PHE B CA 1
ATOM 1470 C C . PHE A 1 191 ? -85.714 119.262 230.120 1.00 29.90 186 PHE B C 1
ATOM 1471 O O . PHE A 1 191 ? -86.017 120.403 230.488 1.00 29.59 186 PHE B O 1
ATOM 1479 N N . TYR A 1 192 ? -86.232 118.165 230.681 1.00 31.04 187 TYR B N 1
ATOM 1480 C CA . TYR A 1 192 ? -87.097 118.254 231.852 1.00 30.45 187 TYR B CA 1
ATOM 1481 C C . TYR A 1 192 ? -86.367 118.880 233.034 1.00 30.52 187 TYR B C 1
ATOM 1482 O O . TYR A 1 192 ? -86.921 119.731 233.740 1.00 29.38 187 TYR B O 1
ATOM 1491 N N . GLU A 1 193 ? -85.127 118.456 233.274 1.00 31.92 188 GLU B N 1
ATOM 1492 C CA . GLU A 1 193 ? -84.352 119.016 234.375 1.00 33.77 188 GLU B CA 1
ATOM 1493 C C . GLU A 1 193 ? -84.157 120.514 234.200 1.00 31.83 188 GLU B C 1
ATOM 1494 O O . GLU A 1 193 ? -84.372 121.292 235.137 1.00 32.60 188 GLU B O 1
ATOM 1500 N N . PHE A 1 194 ? -83.734 120.934 233.005 1.00 28.65 189 PHE B N 1
ATOM 1501 C CA . PHE A 1 194 ? -83.505 122.354 232.755 1.00 28.03 189 PHE B CA 1
ATOM 1502 C C . PHE A 1 194 ? -84.798 123.138 232.857 1.00 29.24 189 PHE B C 1
ATOM 1503 O O . PHE A 1 194 ? -84.813 124.262 233.376 1.00 29.19 189 PHE B O 1
ATOM 1511 N N . PHE A 1 195 ? -85.895 122.565 232.362 1.00 28.94 190 PHE B N 1
ATOM 1512 C CA . PHE A 1 195 ? -87.192 123.215 232.509 1.00 27.98 190 PHE B CA 1
ATOM 1513 C C . PHE A 1 195 ? -87.491 123.492 233.976 1.00 29.66 190 PHE B C 1
ATOM 1514 O O . PHE A 1 195 ? -87.869 124.608 234.351 1.00 28.24 190 PHE B O 1
ATOM 1522 N N . LEU A 1 196 ? -87.317 122.483 234.826 1.00 31.36 191 LEU B N 1
ATOM 1523 C CA . LEU A 1 196 ? -87.670 122.639 236.231 1.00 33.31 191 LEU B CA 1
ATOM 1524 C C . LEU A 1 196 ? -86.806 123.693 236.914 1.00 32.92 191 LEU B C 1
ATOM 1525 O O . LEU A 1 196 ? -87.270 124.370 237.837 1.00 34.01 191 LEU B O 1
ATOM 1530 N N . MET A 1 197 ? -85.554 123.845 236.478 1.00 30.59 192 MET B N 1
ATOM 1531 C CA . MET A 1 197 ? -84.671 124.844 237.078 1.00 31.32 192 MET B CA 1
ATOM 1532 C C . MET A 1 197 ? -85.243 126.247 236.958 1.00 30.85 192 MET B C 1
ATOM 1533 O O . MET A 1 197 ? -84.898 127.126 237.759 1.00 31.29 192 MET B O 1
ATOM 1538 N N . GLY A 1 198 ? -86.089 126.486 235.960 1.00 31.51 193 GLY B N 1
ATOM 1539 C CA . GLY A 1 198 ? -86.661 127.802 235.761 1.00 31.34 193 GLY B CA 1
ATOM 1540 C C . GLY A 1 198 ? -88.162 127.871 235.952 1.00 31.07 193 GLY B C 1
ATOM 1541 O O . GLY A 1 198 ? -88.772 128.894 235.626 1.00 30.80 193 GLY B O 1
ATOM 1542 N N . TRP A 1 199 ? -88.784 126.820 236.485 1.00 32.37 194 TRP B N 1
ATOM 1543 C CA . TRP A 1 199 ? -90.243 126.761 236.528 1.00 33.22 194 TRP B CA 1
ATOM 1544 C C . TRP A 1 199 ? -90.740 127.372 237.834 1.00 34.58 194 TRP B C 1
ATOM 1545 O O . TRP A 1 199 ? -90.524 126.814 238.914 1.00 34.85 194 TRP B O 1
ATOM 1556 N N . ARG A 1 200 ? -91.417 128.514 237.733 1.00 36.03 195 ARG B N 1
ATOM 1557 C CA . ARG A 1 200 ? -91.977 129.195 238.896 1.00 39.07 195 ARG B CA 1
ATOM 1558 C C . ARG A 1 200 ? -93.499 129.300 238.824 1.00 41.02 195 ARG B C 1
ATOM 1559 O O . ARG A 1 200 ? -94.100 130.072 239.580 1.00 43.54 195 ARG B O 1
ATOM 1567 N N . GLY A 1 201 ? -94.137 128.543 237.938 1.00 41.83 196 GLY B N 1
ATOM 1568 C CA . GLY A 1 201 ? -95.574 128.611 237.771 1.00 43.21 196 GLY B CA 1
ATOM 1569 C C . GLY A 1 201 ? -96.379 127.711 238.686 1.00 44.51 196 GLY B C 1
ATOM 1570 O O . GLY A 1 201 ? -97.590 127.568 238.485 1.00 45.84 196 GLY B O 1
ATOM 1571 N N . GLY A 1 202 ? -95.748 127.098 239.680 1.00 43.94 197 GLY B N 1
ATOM 1572 C CA . GLY A 1 202 ? -96.466 126.299 240.644 1.00 45.44 197 GLY B CA 1
ATOM 1573 C C . GLY A 1 202 ? -96.896 124.942 240.111 1.00 45.31 197 GLY B C 1
ATOM 1574 O O . GLY A 1 202 ? -96.606 124.538 238.981 1.00 42.25 197 GLY B O 1
ATOM 1575 N N . LEU A 1 203 ? -97.617 124.233 240.979 1.00 50.50 198 LEU B N 1
ATOM 1576 C CA . LEU A 1 203 ? -98.104 122.902 240.655 1.00 52.00 198 LEU B CA 1
ATOM 1577 C C . LEU A 1 203 ? -98.911 122.930 239.364 1.00 52.96 198 LEU B C 1
ATOM 1578 O O . LEU A 1 203 ? -99.799 123.769 239.188 1.00 53.56 198 LEU B O 1
ATOM 1583 N N . LYS A 1 204 ? -98.593 122.016 238.452 1.00 51.65 199 LYS B N 1
ATOM 1584 C CA . LYS A 1 204 ? -99.344 121.895 237.212 1.00 53.89 199 LYS B CA 1
ATOM 1585 C C . LYS A 1 204 ? -99.323 120.446 236.748 1.00 53.62 199 LYS B C 1
ATOM 1586 O O . LYS A 1 204 ? -98.275 119.795 236.769 1.00 50.57 199 LYS B O 1
ATOM 1592 N N . GLU A 1 205 ? -100.488 119.944 236.347 1.00 57.33 200 GLU B N 1
ATOM 1593 C CA . GLU A 1 205 ? -100.572 118.596 235.810 1.00 58.83 200 GLU B CA 1
ATOM 1594 C C . GLU A 1 205 ? -99.660 118.459 234.597 1.00 56.92 200 GLU B C 1
ATOM 1595 O O . GLU A 1 205 ? -99.464 119.402 233.826 1.00 55.43 200 GLU B O 1
ATOM 1601 N N . GLY A 1 206 ? -99.087 117.268 234.438 1.00 55.27 201 GLY B N 1
ATOM 1602 C CA . GLY A 1 206 ? -98.152 117.011 233.367 1.00 53.54 201 GLY B CA 1
ATOM 1603 C C . GLY A 1 206 ? -96.708 117.356 233.677 1.00 50.20 201 GLY B C 1
ATOM 1604 O O . GLY A 1 206 ? -95.819 116.964 232.908 1.00 49.27 201 GLY B O 1
ATOM 1605 N N . ILE A 1 207 ? -96.445 118.066 234.772 1.00 46.56 202 ILE B N 1
ATOM 1606 C CA . ILE A 1 207 ? -95.082 118.438 235.155 1.00 42.34 202 ILE B CA 1
ATOM 1607 C C . ILE A 1 207 ? -94.758 117.817 236.512 1.00 41.03 202 ILE B C 1
ATOM 1608 O O . ILE A 1 207 ? -95.053 118.429 237.549 1.00 40.54 202 ILE B O 1
ATOM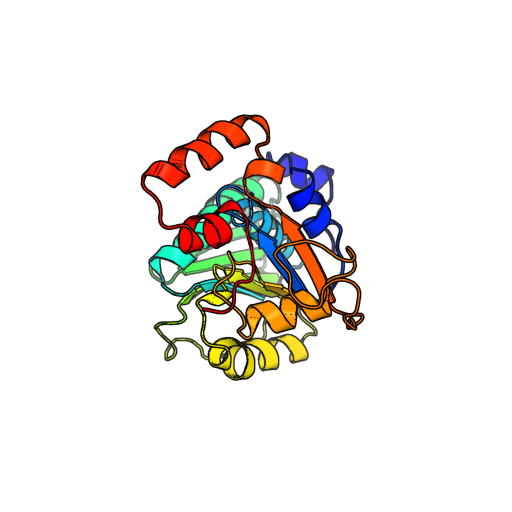 1613 N N . PRO A 1 208 ? -94.153 116.629 236.564 1.00 41.78 203 PRO B N 1
ATOM 1614 C CA . PRO A 1 208 ? -93.782 116.055 237.861 1.00 42.42 203 PRO B CA 1
ATOM 1615 C C . PRO A 1 208 ? -92.892 117.003 238.651 1.00 39.70 203 PRO B C 1
ATOM 1616 O O . PRO A 1 208 ? -92.011 117.661 238.095 1.00 36.95 203 PRO B O 1
ATOM 1620 N N . ASN A 1 209 ? -93.148 117.077 239.957 1.00 38.35 204 ASN B N 1
ATOM 1621 C CA . ASN A 1 209 ? -92.380 117.878 240.904 1.00 38.20 204 ASN B CA 1
ATOM 1622 C C . ASN A 1 209 ? -92.584 119.378 240.731 1.00 37.93 204 ASN B C 1
ATOM 1623 O O . ASN A 1 209 ? -91.895 120.162 241.391 1.00 37.67 204 ASN B O 1
ATOM 1628 N N . SER A 1 210 ? -93.506 119.811 239.873 1.00 40.60 205 SER B N 1
ATOM 1629 C CA . SER A 1 210 ? -93.883 121.219 239.863 1.00 42.02 205 SER B CA 1
ATOM 1630 C C . SER A 1 210 ? -94.562 121.587 241.179 1.00 48.01 205 SER B C 1
ATOM 1631 O O . SER A 1 210 ? -95.277 120.783 241.783 1.00 46.80 205 SER B O 1
ATOM 1634 N N . GLY A 1 211 ? -94.330 122.814 241.625 1.00 58.20 206 GLY B N 1
ATOM 1635 C CA . GLY A 1 211 ? -94.845 123.270 242.905 1.00 63.14 206 GLY B CA 1
ATOM 1636 C C . GLY A 1 211 ? -93.907 123.064 244.075 1.00 61.35 206 GLY B C 1
ATOM 1637 O O . GLY A 1 211 ? -93.895 123.872 245.007 1.00 66.40 206 GLY B O 1
ATOM 1638 N N . ILE A 1 212 ? -93.117 121.992 244.048 1.00 48.52 207 ILE B N 1
ATOM 1639 C CA . ILE A 1 212 ? -92.161 121.703 245.109 1.00 42.74 207 ILE B CA 1
ATOM 1640 C C . ILE A 1 212 ? -90.724 121.812 244.618 1.00 40.10 207 ILE B C 1
ATOM 1641 O O . ILE A 1 212 ? -89.793 121.499 245.368 1.00 40.00 207 ILE B O 1
ATOM 1646 N N . ASN A 1 213 ? -90.517 122.259 243.383 1.00 39.32 208 ASN B N 1
ATOM 1647 C CA . ASN A 1 213 ? -89.190 122.260 242.785 1.00 39.09 208 ASN B CA 1
ATOM 1648 C C . ASN A 1 213 ? -88.399 123.497 243.184 1.00 40.08 208 ASN B C 1
ATOM 1649 O O . ASN A 1 213 ? -88.958 124.569 243.419 1.00 40.79 208 ASN B O 1
ATOM 1654 N N A GLN A 1 214 ? -87.082 123.334 243.263 0.51 41.95 209 GLN B N 1
ATOM 1655 N N B GLN A 1 214 ? -87.081 123.329 243.264 0.49 41.96 209 GLN B N 1
ATOM 1656 C CA A GLN A 1 214 ? -86.195 124.477 243.402 0.51 43.65 209 GLN B CA 1
ATOM 1657 C CA B GLN A 1 214 ? -86.170 124.455 243.389 0.49 43.62 209 GLN B CA 1
ATOM 1658 C C A GLN A 1 214 ? -85.970 125.124 242.037 0.51 40.85 209 GLN B C 1
ATOM 1659 C C B GLN A 1 214 ? -86.003 125.138 242.033 0.49 40.87 209 GLN B C 1
ATOM 1660 O O A GLN A 1 214 ? -86.271 124.545 240.991 0.51 38.63 209 GLN B O 1
ATOM 1661 O O B GLN A 1 214 ? -86.368 124.596 240.986 0.49 38.69 209 GLN B O 1
ATOM 1672 N N . THR A 1 215 ? -85.442 126.345 242.058 1.00 38.99 210 THR B N 1
ATOM 1673 C CA . THR A 1 215 ? -85.136 127.068 240.831 1.00 39.53 210 THR B CA 1
ATOM 1674 C C . THR A 1 215 ? -83.764 127.713 240.951 1.00 40.42 210 THR B C 1
ATOM 1675 O O . THR A 1 215 ? -83.265 127.971 242.050 1.00 40.40 210 THR B O 1
ATOM 1679 N N . HIS A 1 216 ? -83.148 127.949 239.790 1.00 41.88 211 HIS B N 1
ATOM 1680 C CA . HIS A 1 216 ? -81.884 128.655 239.681 1.00 42.80 211 HIS B CA 1
ATOM 1681 C C . HIS A 1 216 ? -82.137 130.065 239.161 1.00 41.47 211 HIS B C 1
ATOM 1682 O O . HIS A 1 216 ? -82.935 130.236 238.236 1.00 37.90 211 HIS B O 1
ATOM 1689 N N . PRO A 1 217 ? -81.471 131.087 239.708 1.00 42.95 212 PRO B N 1
ATOM 1690 C CA . PRO A 1 217 ? -81.822 132.466 239.324 1.00 43.62 212 PRO B CA 1
ATOM 1691 C C . PRO A 1 217 ? -81.606 132.775 237.852 1.00 41.85 212 PRO B C 1
ATOM 1692 O O . PRO A 1 217 ? -82.287 133.657 237.313 1.00 41.50 212 PRO B O 1
ATOM 1696 N N . ASP A 1 218 ? -80.668 132.109 237.184 1.00 39.85 213 ASP B N 1
ATOM 1697 C CA . ASP A 1 218 ? -80.418 132.416 235.780 1.00 40.76 213 ASP B CA 1
ATOM 1698 C C . ASP A 1 218 ? -81.353 131.673 234.835 1.00 36.58 213 ASP B C 1
ATOM 1699 O O . ASP A 1 218 ? -81.209 131.811 233.615 1.00 33.62 213 ASP B O 1
ATOM 1704 N N . PHE A 1 219 ? -82.311 130.919 235.367 1.00 33.46 214 PHE B N 1
ATOM 1705 C CA . PHE A 1 219 ? -83.229 130.126 234.564 1.00 31.26 214 PHE B CA 1
ATOM 1706 C C . PHE A 1 219 ? -84.637 130.701 234.637 1.00 30.71 214 PHE B C 1
ATOM 1707 O O . PHE A 1 219 ? -85.110 131.084 235.713 1.00 30.85 214 PHE B O 1
ATOM 1715 N N . GLU A 1 220 ? -85.315 130.734 233.495 1.00 29.74 215 GLU B N 1
ATOM 1716 C CA . GLU A 1 220 ? -86.739 131.046 233.464 1.00 31.99 215 GLU B CA 1
ATOM 1717 C C . GLU A 1 220 ? -87.403 130.126 232.455 1.00 29.37 215 GLU B C 1
ATOM 1718 O O . GLU A 1 220 ? -86.927 130.000 231.325 1.00 29.02 215 GLU B O 1
ATOM 1724 N N . SER A 1 221 ? -88.496 129.485 232.863 1.00 31.77 216 SER B N 1
ATOM 1725 C CA . SER A 1 221 ? -89.149 128.478 232.044 1.00 29.91 216 SER B CA 1
ATOM 1726 C C . SER A 1 221 ? -90.570 128.885 231.681 1.00 30.92 216 SER B C 1
ATOM 1727 O O . SER A 1 221 ? -91.263 129.556 232.453 1.00 32.08 216 SER B O 1
ATOM 1730 N N . PHE A 1 222 ? -90.996 128.441 230.499 1.00 31.33 217 PHE B N 1
ATOM 1731 C CA . PHE A 1 222 ? -92.296 128.767 229.933 1.00 33.65 217 PHE B CA 1
ATOM 1732 C C . PHE A 1 222 ? -92.965 127.479 229.485 1.00 34.41 217 PHE B C 1
ATOM 1733 O O . PHE A 1 222 ? -92.299 126.579 228.958 1.00 32.73 217 PHE B O 1
ATOM 1741 N N . HIS A 1 223 ? -94.279 127.394 229.706 1.00 34.23 218 HIS B N 1
ATOM 1742 C CA . HIS A 1 223 ? -95.045 126.190 229.418 1.00 35.37 218 HIS B CA 1
ATOM 1743 C C . HIS A 1 223 ? -96.365 126.568 228.761 1.00 36.84 218 HIS B C 1
ATOM 1744 O O . HIS A 1 223 ? -97.038 127.501 229.206 1.00 37.06 218 HIS B O 1
ATOM 1751 N N . ALA A 1 224 ? -96.733 125.849 227.705 1.00 37.37 219 ALA B N 1
ATOM 1752 C CA . ALA A 1 224 ? -98.024 126.073 227.068 1.00 37.90 219 ALA B CA 1
ATOM 1753 C C . ALA A 1 224 ? -98.360 124.880 226.192 1.00 39.39 219 ALA B C 1
ATOM 1754 O O . ALA A 1 224 ? -97.531 124.440 225.390 1.00 39.35 219 ALA B O 1
ATOM 1756 N N . ALA A 1 225 ? -99.572 124.358 226.356 1.00 39.87 220 ALA B N 1
ATOM 1757 C CA . ALA A 1 225 ? -100.111 123.410 225.402 1.00 40.30 220 ALA B CA 1
ATOM 1758 C C . ALA A 1 225 ? -100.482 124.136 224.115 1.00 39.99 220 ALA B C 1
ATOM 1759 O O . ALA A 1 225 ? -100.641 125.357 224.082 1.00 40.68 220 ALA B O 1
ATOM 1761 N N . SER A 1 226 ? -100.617 123.367 223.039 1.00 39.87 221 SER B N 1
ATOM 1762 C CA . SER A 1 226 ? -101.037 123.963 221.778 1.00 41.50 221 SER B CA 1
ATOM 1763 C C . SER A 1 226 ? -102.335 124.742 221.951 1.00 40.77 221 SER B C 1
ATOM 1764 O O . SER A 1 226 ? -102.506 125.823 221.371 1.00 40.60 221 SER B O 1
ATOM 1767 N N . TRP A 1 227 ? -103.253 124.223 222.768 1.00 39.79 222 TRP B N 1
ATOM 1768 C CA . TRP A 1 227 ? -104.544 124.872 222.947 1.00 40.49 222 TRP B CA 1
ATOM 1769 C C . TRP A 1 227 ? -104.494 126.029 223.933 1.00 41.10 222 TRP B C 1
ATOM 1770 O O . TRP A 1 227 ? -105.468 126.784 224.015 1.00 40.93 222 TRP B O 1
ATOM 1781 N N . ASP A 1 228 ? -103.398 126.187 224.682 1.00 44.30 223 ASP B N 1
ATOM 1782 C CA . ASP A 1 228 ? -103.192 127.430 225.418 1.00 45.22 223 ASP B CA 1
ATOM 1783 C C . ASP A 1 228 ? -102.940 128.592 224.465 1.00 45.56 223 ASP B C 1
ATOM 1784 O O . ASP A 1 228 ? -103.381 129.718 224.725 1.00 48.64 223 ASP B O 1
ATOM 1789 N N . VAL A 1 229 ? -102.241 128.340 223.362 1.00 42.37 224 VAL B N 1
ATOM 1790 C CA . VAL A 1 229 ? -102.000 129.379 222.370 1.00 43.04 224 VAL B CA 1
ATOM 1791 C C . VAL A 1 229 ? -103.147 129.469 221.370 1.00 42.29 224 VAL B C 1
ATOM 1792 O O . VAL A 1 229 ? -103.459 130.560 220.886 1.00 42.70 224 VAL B O 1
ATOM 1796 N N . TRP A 1 230 ? -103.773 128.335 221.042 1.00 40.06 225 TRP B N 1
ATOM 1797 C CA . TRP A 1 230 ? -104.874 128.272 220.084 1.00 41.63 225 TRP B CA 1
ATOM 1798 C C . TRP A 1 230 ? -106.092 127.687 220.788 1.00 40.33 225 TRP B C 1
ATOM 1799 O O . TRP A 1 230 ? -106.439 126.514 220.581 1.00 38.59 225 TRP B O 1
ATOM 1810 N N . PRO A 1 231 ? -106.772 128.475 221.623 1.00 41.06 226 PRO B N 1
ATOM 1811 C CA . PRO A 1 231 ? -107.948 127.940 222.328 1.00 40.06 226 PRO B CA 1
ATOM 1812 C C . PRO A 1 231 ? -109.055 127.492 221.391 1.00 38.88 226 PRO B C 1
ATOM 1813 O O . PRO A 1 231 ? -109.808 126.569 221.725 1.00 38.19 226 PRO B O 1
ATOM 1817 N N . GLU A 1 232 ? -109.192 128.130 220.229 1.00 40.06 227 GLU B N 1
ATOM 1818 C CA . GLU A 1 232 ? -110.246 127.752 219.300 1.00 40.82 227 GLU B CA 1
ATOM 1819 C C . GLU A 1 232 ? -109.982 126.402 218.640 1.00 39.95 227 GLU B C 1
ATOM 1820 O O . GLU A 1 232 ? -110.892 125.854 218.010 1.00 40.30 227 GLU B O 1
ATOM 1826 N N . ARG A 1 233 ? -108.765 125.873 218.760 1.00 38.98 228 ARG B N 1
ATOM 1827 C CA . ARG A 1 233 ? -108.402 124.567 218.226 1.00 38.78 228 ARG B CA 1
ATOM 1828 C C . ARG A 1 233 ? -108.462 123.469 219.274 1.00 37.04 228 ARG B C 1
ATOM 1829 O O . ARG A 1 233 ? -108.159 122.313 218.959 1.00 36.63 228 ARG B O 1
ATOM 1837 N N . ARG A 1 234 ? -108.810 123.801 220.517 1.00 36.62 229 ARG B N 1
ATOM 1838 C CA . ARG A 1 234 ? -108.761 122.805 221.581 1.00 36.47 229 ARG B CA 1
ATOM 1839 C C . ARG A 1 234 ? -109.595 121.582 221.223 1.00 36.06 229 ARG B C 1
ATOM 1840 O O . ARG A 1 234 ? -109.141 120.442 221.374 1.00 35.26 229 ARG B O 1
ATOM 1848 N N . GLU A 1 235 ? -110.827 121.795 220.751 1.00 36.46 230 GLU B N 1
ATOM 1849 C CA . GLU A 1 235 ? -111.688 120.652 220.457 1.00 36.57 230 GLU B CA 1
ATOM 1850 C C . GLU A 1 235 ? -111.097 119.798 219.340 1.00 36.55 230 GLU B C 1
ATOM 1851 O O . GLU A 1 235 ? -111.128 118.563 219.412 1.00 36.36 230 GLU B O 1
ATOM 1857 N N . TRP A 1 236 ? -110.531 120.429 218.311 1.00 36.99 231 TRP B N 1
ATOM 1858 C CA . TRP A 1 236 ? -109.899 119.653 217.251 1.00 39.41 231 TRP B CA 1
ATOM 1859 C C . TRP A 1 236 ? -108.749 118.813 217.802 1.00 38.94 231 TRP B C 1
ATOM 1860 O O . TRP A 1 236 ? -108.637 117.623 217.488 1.00 37.78 231 TRP B O 1
ATOM 1871 N N . TYR A 1 237 ? -107.890 119.409 218.641 1.00 37.95 232 TYR B N 1
ATOM 1872 C CA . TYR A 1 237 ? -106.816 118.642 219.275 1.00 38.87 232 TYR B CA 1
ATOM 1873 C C . TYR A 1 237 ? -107.373 117.450 220.041 1.00 39.07 232 TYR B C 1
ATOM 1874 O O . TYR A 1 237 ? -106.868 116.327 219.925 1.00 39.26 232 TYR B O 1
ATOM 1883 N N . MET A 1 238 ? -108.400 117.685 220.856 1.00 37.41 233 MET B N 1
ATOM 1884 C CA . MET A 1 238 ? -108.957 116.611 221.668 1.00 38.72 233 MET B CA 1
ATOM 1885 C C . MET A 1 238 ? -109.527 115.502 220.793 1.00 37.73 233 MET B C 1
ATOM 1886 O O . MET A 1 238 ? -109.392 114.315 221.112 1.00 38.47 233 MET B O 1
ATOM 1891 N N . GLU A 1 239 ? -110.154 115.867 219.674 1.00 35.84 234 GLU B N 1
ATOM 1892 C CA . GLU A 1 239 ? -110.801 114.870 218.832 1.00 33.93 234 GLU B CA 1
ATOM 1893 C C . GLU A 1 239 ? -109.795 114.060 218.021 1.00 32.84 234 GLU B C 1
ATOM 1894 O O . GLU A 1 239 ? -110.148 112.988 217.514 1.00 32.12 234 GLU B O 1
ATOM 1900 N N . ARG A 1 240 ? -108.547 114.524 217.918 1.00 35.54 235 ARG B N 1
ATOM 1901 C CA . ARG A 1 240 ? -107.496 113.709 217.314 1.00 38.00 235 ARG B CA 1
ATOM 1902 C C . ARG A 1 240 ? -107.114 112.511 218.170 1.00 37.10 235 ARG B C 1
ATOM 1903 O O . ARG A 1 240 ? -106.478 111.584 217.662 1.00 37.10 235 ARG B O 1
ATOM 1911 N N . ARG A 1 241 ? -107.453 112.513 219.456 1.00 35.05 236 ARG B N 1
ATOM 1912 C CA . ARG A 1 241 ? -107.083 111.380 220.295 1.00 36.85 236 ARG B CA 1
ATOM 1913 C C . ARG A 1 241 ? -107.705 110.075 219.819 1.00 37.94 236 ARG B C 1
ATOM 1914 O O . ARG A 1 241 ? -107.279 109.008 220.280 1.00 37.16 236 ARG B O 1
ATOM 1922 N N . LEU A 1 242 ? -108.687 110.131 218.911 1.00 42.05 237 LEU B N 1
ATOM 1923 C CA . LEU A 1 242 ? -109.240 108.910 218.333 1.00 45.10 237 LEU B CA 1
ATOM 1924 C C . LEU A 1 242 ? -108.183 108.103 217.600 1.00 44.40 237 LEU B C 1
ATOM 1925 O O . LEU A 1 242 ? -108.251 106.870 217.582 1.00 47.40 237 LEU B O 1
ATOM 1930 N N . TYR A 1 243 ? -107.214 108.771 216.970 1.00 38.98 238 TYR B N 1
ATOM 1931 C CA . TYR A 1 243 ? -106.251 108.075 216.131 1.00 37.75 238 TYR B CA 1
ATOM 1932 C C . TYR A 1 243 ? -104.803 108.412 216.461 1.00 38.64 238 TYR B C 1
ATOM 1933 O O . TYR A 1 243 ? -103.901 107.933 215.766 1.00 39.11 238 TYR B O 1
ATOM 1942 N N . ILE A 1 244 ? -104.553 109.192 217.502 1.00 39.66 239 ILE B N 1
ATOM 1943 C CA . ILE A 1 244 ? -103.201 109.532 217.939 1.00 39.96 239 ILE B CA 1
ATOM 1944 C C . ILE A 1 244 ? -102.957 108.848 219.276 1.00 38.83 239 ILE B C 1
ATOM 1945 O O . ILE A 1 244 ? -103.792 108.975 220.181 1.00 38.59 239 ILE B O 1
ATOM 1950 N N . PRO A 1 245 ? -101.844 108.128 219.455 1.00 56.24 240 PRO B N 1
ATOM 1951 C CA . PRO A 1 245 ? -101.585 107.501 220.757 1.00 58.13 240 PRO B CA 1
ATOM 1952 C C . PRO A 1 245 ? -101.633 108.527 221.880 1.00 55.86 240 PRO B C 1
ATOM 1953 O O . PRO A 1 245 ? -101.303 109.699 221.693 1.00 52.00 240 PRO B O 1
ATOM 1957 N N . ASP A 1 246 ? -102.041 108.069 223.065 1.00 57.64 241 ASP B N 1
ATOM 1958 C CA . ASP A 1 246 ? -102.211 108.991 224.184 1.00 56.97 241 ASP B CA 1
ATOM 1959 C C . ASP A 1 246 ? -100.911 109.708 224.529 1.00 52.97 241 ASP B C 1
ATOM 1960 O O . ASP A 1 246 ? -100.922 110.908 224.828 1.00 48.14 241 ASP B O 1
ATOM 1965 N N . LEU A 1 247 ? -99.781 108.995 224.518 1.00 57.26 242 LEU B N 1
ATOM 1966 C CA . LEU A 1 247 ? -98.521 109.635 224.892 1.00 55.86 242 LEU B CA 1
ATOM 1967 C C . LEU A 1 247 ? -98.147 110.722 223.897 1.00 51.27 242 LEU B C 1
ATOM 1968 O O . LEU A 1 247 ? -97.724 111.816 224.289 1.00 45.68 242 LEU B O 1
ATOM 1973 N N . GLU A 1 248 ? -98.256 110.426 222.601 1.00 59.67 243 GLU B N 1
ATOM 1974 C CA . GLU A 1 248 ? -97.954 111.434 221.592 1.00 59.99 243 GLU B CA 1
ATOM 1975 C C . GLU A 1 248 ? -98.819 112.669 221.787 1.00 55.50 243 GLU B C 1
ATOM 1976 O O . GLU A 1 248 ? -98.333 113.801 221.671 1.00 53.54 243 GLU B O 1
ATOM 1982 N N . PHE A 1 249 ? -100.107 112.476 222.088 1.00 52.19 244 PHE B N 1
ATOM 1983 C CA . PHE A 1 249 ? -100.999 113.615 222.272 1.00 49.32 244 PHE B CA 1
ATOM 1984 C C . PHE A 1 249 ? -100.584 114.446 223.479 1.00 45.88 244 PHE B C 1
ATOM 1985 O O . PHE A 1 249 ? -100.474 115.676 223.393 1.00 44.55 244 PHE B O 1
ATOM 1993 N N . ARG A 1 250 ? -100.360 113.792 224.623 1.00 41.32 245 ARG B N 1
ATOM 1994 C CA . ARG A 1 250 ? -99.996 114.523 225.831 1.00 39.84 245 ARG B CA 1
ATOM 1995 C C . ARG A 1 250 ? -98.685 115.281 225.661 1.00 37.45 245 ARG B C 1
ATOM 1996 O O . ARG A 1 250 ? -98.506 116.349 226.263 1.00 36.85 245 ARG B O 1
ATOM 2004 N N . GLN A 1 251 ? -97.746 114.743 224.878 1.00 44.82 246 GLN B N 1
ATOM 2005 C CA . GLN A 1 251 ? -96.461 115.415 224.698 1.00 45.26 246 GLN B CA 1
ATOM 2006 C C . GLN A 1 251 ? -96.534 116.514 223.650 1.00 44.49 246 GLN B C 1
ATOM 2007 O O . GLN A 1 251 ? -96.129 117.653 223.907 1.00 42.07 246 GLN B O 1
ATOM 2013 N N . GLU A 1 252 ? -97.001 116.175 222.445 1.00 46.74 247 GLU B N 1
ATOM 2014 C CA . GLU A 1 252 ? -96.879 117.103 221.326 1.00 48.55 247 GLU B CA 1
ATOM 2015 C C . GLU A 1 252 ? -97.852 118.264 221.448 1.00 46.23 247 GLU B C 1
ATOM 2016 O O . GLU A 1 252 ? -97.531 119.382 221.033 1.00 46.71 247 GLU B O 1
ATOM 2022 N N . TYR A 1 253 ? -99.032 118.026 222.014 1.00 44.63 248 TYR B N 1
ATOM 2023 C CA . TYR A 1 253 ? -100.026 119.070 222.206 1.00 44.24 248 TYR B CA 1
ATOM 2024 C C . TYR A 1 253 ? -100.177 119.489 223.653 1.00 42.17 248 TYR B C 1
ATOM 2025 O O . TYR A 1 253 ? -100.243 120.687 223.936 1.00 41.17 248 TYR B O 1
ATOM 2034 N N . GLY A 1 254 ? -100.217 118.536 224.586 1.00 42.36 249 GLY B N 1
ATOM 2035 C CA . GLY A 1 254 ? -100.281 118.892 225.988 1.00 42.12 249 GLY B CA 1
ATOM 2036 C C . GLY A 1 254 ? -98.992 119.467 226.535 1.00 41.26 249 GLY B C 1
ATOM 2037 O O . GLY A 1 254 ? -99.018 120.145 227.567 1.00 41.54 249 GLY B O 1
ATOM 2038 N N . ALA A 1 255 ? -97.867 119.222 225.861 1.00 40.14 250 ALA B N 1
ATOM 2039 C CA . ALA A 1 255 ? -96.556 119.629 226.363 1.00 39.56 250 ALA B CA 1
ATOM 2040 C C . ALA A 1 255 ? -96.297 119.016 227.738 1.00 39.22 250 ALA B C 1
ATOM 2041 O O . ALA A 1 255 ? -95.671 119.629 228.607 1.00 39.81 250 ALA B O 1
ATOM 2043 N N . GLU A 1 256 ? -96.772 117.785 227.929 1.00 38.04 251 GLU B N 1
ATOM 2044 C CA . GLU A 1 256 ? -96.652 117.103 229.208 1.00 37.81 251 GLU B CA 1
ATOM 2045 C C . GLU A 1 256 ? -95.351 116.320 229.279 1.00 38.82 251 GLU B C 1
ATOM 2046 O O . GLU A 1 256 ? -94.897 115.742 228.284 1.00 37.69 251 GLU B O 1
ATOM 2052 N N . PHE A 1 257 ? -94.749 116.335 230.466 1.00 40.16 252 PHE B N 1
ATOM 2053 C CA . PHE A 1 257 ? -93.592 115.509 230.785 1.00 44.06 252 PHE B CA 1
ATOM 2054 C C . PHE A 1 257 ? -94.102 114.186 231.342 1.00 47.47 252 PHE B C 1
ATOM 2055 O O . PHE A 1 257 ? -94.645 114.146 232.450 1.00 50.94 252 PHE B O 1
ATOM 2063 N N . VAL A 1 258 ? -93.917 113.106 230.590 1.00 46.66 253 VAL B N 1
ATOM 2064 C CA . VAL A 1 258 ? -94.449 111.798 230.954 1.00 52.24 253 VAL B CA 1
ATOM 2065 C C . VAL A 1 258 ? -93.292 110.813 231.064 1.00 63.55 253 VAL B C 1
ATOM 2066 O O . VAL A 1 258 ? -92.415 110.777 230.193 1.00 58.00 253 VAL B O 1
ATOM 2070 N N . SER A 1 259 ? -93.295 110.015 232.130 1.00 87.52 254 SER B N 1
ATOM 2071 C CA . SER A 1 259 ? -92.297 108.964 232.308 1.00 100.82 254 SER B CA 1
ATOM 2072 C C . SER A 1 259 ? -92.570 107.838 231.317 1.00 110.05 254 SER B C 1
ATOM 2073 O O . SER A 1 259 ? -93.527 107.074 231.483 1.00 110.67 254 SER B O 1
ATOM 2076 N N . HIS A 1 260 ? -91.733 107.729 230.288 1.00 114.39 255 HIS B N 1
ATOM 2077 C CA . HIS A 1 260 ? -91.911 106.713 229.253 1.00 112.16 255 HIS B CA 1
ATOM 2078 C C . HIS A 1 260 ? -91.885 105.314 229.864 1.00 113.67 255 HIS B C 1
ATOM 2079 O O . HIS A 1 260 ? -91.642 104.324 229.172 1.00 113.62 255 HIS B O 1
#

Solvent-accessible surface area: 12162 Å² total; per-residue (Å²): 135,53,10,55,102,169,18,9,125,83,4,48,17,151,33,72,116,13,9,51,43,2,2,162,7,95,17,86,28,1,0,0,0,6,1,120,89,2,21,45,10,47,1,0,0,0,1,0,0,20,13,0,18,49,144,77,20,5,50,1,15,0,0,0,25,56,53,108,44,0,82,66,0,6,29,96,0,2,89,15,0,77,101,3,15,143,80,65,84,33,15,77,35,79,44,34,150,236,153,16,60,0,12,0,7,19,34,69,79,62,46,142,31,124,48,34,133,133,102,28,44,0,27,0,65,2,20,1,9,76,130,85,125,77,22,197,52,40,65,1,30,0,0,0,0,0,28,0,6,106,2,76,88,53,12,7,41,134,27,0,59,59,27,0,58,105,108,89,4,25,0,1,0,2,3,11,0,56,3,82,45,17,0,22,93,19,0,27,47,1,21,130,48,32,145,83,144,17,4,53,81,4,46,144,32,160,52,79,132,67,16,61,11,15,31,2,5,0,38,67,14,63,90,129,77,115,110,122,0,28,100,53,126,169,146,14,83,84,74,66,9,86,5,12,8,4,0,26,4,27,92,146